Protein AF-0000000072531524 (afdb_homodimer)

Foldseek 3Di:
DPPPPLPPQDDAPQVRAQEDQWFAFPVGDIHHLVRVCVVCDPPQFWDADPPPGDIGGADDVGRNPGDGDVVSVVSRVPPPPPPPPPPPPPPPPPPPDPDPDDDDDDDDDDDDDDDDD/DPPPPLPPQDDAPQVRAQADQWFAFPVGDIHHLVRVCVVCDPPQFWDADPPPGDIGGADDVGRNPGDGDVVSVVSRVPPPPPPPPPPPPPPPPPPPPPDDDDDDDDDDPDDDDDDDD

Secondary structure (DSSP, 8-state):
-----GGG----TTT-S--SSEEE-TTS-EEEHHHHHHHHTT--SEEE-TTT--EEEPPTT-GGGSEE-HHHHHHHTTS--------------------------------------/-----GGG----TTT-S--SSEEE-TTS-EEEHHHHHHHHTT--SEEE-TTT--EEEPPTT-GGGSEE-HHHHHHHTTS--------------------------------------

pLDDT: mean 70.56, std 31.49, range [18.59, 98.81]

Radius of gyration: 39.65 Å; Cα contacts (8 Å, |Δi|>4): 241; chains: 2; bounding box: 109×151×44 Å

InterPro domains:
  IPR001841 Zinc finger, RING-type [PS50089] (12-52)
  IPR001841 Zinc finger, RING-type [SM00184] (12-52)
  IPR013083 Zinc finger, RING/FYVE/PHD-type [G3DSA:3.30.40.10] (1-87)
  IPR017907 Zinc finger, RING-type, conserved site [PS00518] (27-36)
  IPR027370 Zinc finger, RING-type, eukaryotic [PF13445] (12-50)
  IPR047153 TRIM45/56/19-like [PTHR25462] (11-75)

Structure (mmCIF, N/CA/C/O backbone):
data_AF-0000000072531524-model_v1
#
loop_
_entity.id
_entity.type
_entity.pdbx_description
1 polymer 'RING-type domain-containing protein'
#
loop_
_atom_site.group_PDB
_atom_site.id
_atom_site.type_symbol
_atom_site.label_atom_id
_atom_site.label_alt_id
_atom_site.label_comp_id
_atom_site.label_asym_id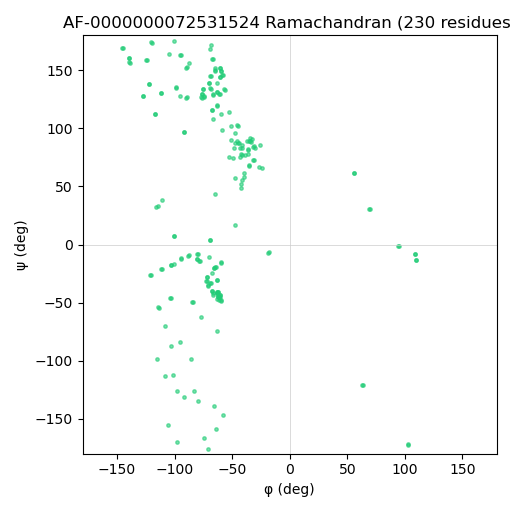
_atom_site.label_entity_id
_atom_site.label_seq_id
_atom_site.pdbx_PDB_ins_code
_atom_site.Cartn_x
_atom_site.Cartn_y
_atom_site.Cartn_z
_atom_site.occupancy
_atom_site.B_iso_or_equiv
_atom_site.auth_seq_id
_atom_site.auth_comp_id
_atom_site.auth_asym_id
_atom_site.auth_atom_id
_atom_site.pdbx_PDB_model_num
ATOM 1 N N . MET A 1 1 ? 32.75 4.195 8.266 1 23.28 1 MET A N 1
ATOM 2 C CA . MET A 1 1 ? 31.375 4.645 8.047 1 23.28 1 MET A CA 1
ATOM 3 C C . MET A 1 1 ? 30.547 3.541 7.406 1 23.28 1 MET A C 1
ATOM 5 O O . MET A 1 1 ? 30.906 3.02 6.348 1 23.28 1 MET A O 1
ATOM 9 N N . ALA A 1 2 ? 29.875 2.623 8.133 1 30.47 2 ALA A N 1
ATOM 10 C CA . ALA A 1 2 ? 29.125 1.502 7.57 1 30.47 2 ALA A CA 1
ATOM 11 C C . ALA A 1 2 ? 28.219 1.969 6.441 1 30.47 2 ALA A C 1
ATOM 13 O O . ALA A 1 2 ? 27.594 3.031 6.531 1 30.47 2 ALA A O 1
ATOM 14 N N . ALA A 1 3 ? 28.625 1.868 5.184 1 32 3 ALA A N 1
ATOM 15 C CA . ALA A 1 3 ? 27.703 2.137 4.078 1 32 3 ALA A CA 1
ATOM 16 C C . ALA A 1 3 ? 26.266 1.8 4.469 1 32 3 ALA A C 1
ATOM 18 O O . ALA A 1 3 ? 26.016 0.759 5.078 1 32 3 ALA A O 1
ATOM 19 N N . ALA A 1 4 ? 25.531 2.527 5.086 1 38.25 4 ALA A N 1
ATOM 20 C CA . ALA A 1 4 ? 24.109 2.27 5.227 1 38.25 4 ALA A CA 1
ATOM 21 C C . ALA A 1 4 ? 23.578 1.447 4.055 1 38.25 4 ALA A C 1
ATOM 23 O O . ALA A 1 4 ? 23.688 1.862 2.898 1 38.25 4 ALA A O 1
ATOM 24 N N . SER A 1 5 ? 23.953 0.155 3.85 1 40.16 5 SER A N 1
ATOM 25 C CA . SER A 1 5 ? 23.656 -0.816 2.801 1 40.16 5 SER A CA 1
ATOM 26 C C . SER A 1 5 ? 22.266 -0.588 2.217 1 40.16 5 SER A C 1
ATOM 28 O O . SER A 1 5 ? 21.281 -0.521 2.955 1 40.16 5 SER A O 1
ATOM 30 N N . LEU A 1 6 ? 22 0.256 1.268 1 47.16 6 LEU A N 1
ATOM 31 C CA . LEU A 1 6 ? 20.859 0.328 0.367 1 47.16 6 LEU A CA 1
ATOM 32 C C . LEU A 1 6 ? 20.125 -1.008 0.312 1 47.16 6 LEU A C 1
ATOM 34 O O . LEU A 1 6 ? 19.125 -1.142 -0.393 1 47.16 6 LEU A O 1
ATOM 38 N N . THR A 1 7 ? 20.641 -2.102 0.923 1 53.59 7 THR A N 1
ATOM 39 C CA . THR A 1 7 ? 20.328 -3.521 0.816 1 53.59 7 THR A CA 1
ATOM 40 C C . THR A 1 7 ? 18.953 -3.816 1.411 1 53.59 7 THR A C 1
ATOM 42 O O . THR A 1 7 ? 18.406 -4.91 1.224 1 53.59 7 THR A O 1
ATOM 45 N N . ASN A 1 8 ? 18.297 -2.713 1.829 1 72.44 8 ASN A N 1
ATOM 46 C CA . ASN A 1 8 ? 17.109 -3.156 2.541 1 72.44 8 ASN A CA 1
ATOM 47 C C . ASN A 1 8 ? 15.828 -2.742 1.811 1 72.44 8 ASN A C 1
ATOM 49 O O . ASN A 1 8 ? 14.812 -2.465 2.443 1 72.44 8 ASN A O 1
ATOM 53 N N . ILE A 1 9 ? 15.938 -2.717 0.536 1 78.69 9 ILE A N 1
ATOM 54 C CA . ILE A 1 9 ? 14.727 -2.465 -0.246 1 78.69 9 ILE A CA 1
ATOM 55 C C . ILE A 1 9 ? 13.844 -3.711 -0.246 1 78.69 9 ILE A C 1
ATOM 57 O O . ILE A 1 9 ? 14.312 -4.809 -0.563 1 78.69 9 ILE A O 1
ATOM 61 N N . PRO A 1 10 ? 12.695 -3.5 0.103 1 90.19 10 PRO A N 1
ATOM 62 C CA . PRO A 1 10 ? 11.812 -4.668 0.162 1 90.19 10 PRO A CA 1
ATOM 63 C C . PRO A 1 10 ? 11.664 -5.359 -1.19 1 90.19 10 PRO A C 1
ATOM 65 O O . PRO A 1 10 ? 11.672 -4.699 -2.232 1 90.19 10 PRO A O 1
ATOM 68 N N . GLU A 1 11 ? 11.57 -6.672 -1.031 1 93.94 11 GLU A N 1
ATOM 69 C CA . GLU A 1 11 ? 11.359 -7.527 -2.197 1 93.94 11 GLU A CA 1
ATOM 70 C C . GLU A 1 11 ? 10.117 -8.398 -2.031 1 93.94 11 GLU A C 1
ATOM 72 O O . GLU A 1 11 ? 9.617 -8.562 -0.919 1 93.94 11 GLU A O 1
ATOM 77 N N . CYS A 1 12 ? 9.641 -8.836 -3.16 1 97.19 12 CYS A N 1
ATOM 78 C CA . CYS A 1 12 ? 8.539 -9.789 -3.104 1 97.19 12 CYS A CA 1
ATOM 79 C C . CYS A 1 12 ? 8.953 -11.062 -2.375 1 97.19 12 CYS A C 1
ATOM 81 O O . CYS A 1 12 ? 9.93 -11.711 -2.76 1 97.19 12 CYS A O 1
ATOM 83 N N . SER A 1 13 ? 8.227 -11.5 -1.44 1 97.25 13 SER A N 1
ATOM 84 C CA . SER A 1 13 ? 8.609 -12.633 -0.605 1 97.25 13 SER A CA 1
ATOM 85 C C . SER A 1 13 ? 8.375 -13.953 -1.326 1 97.25 13 SER A C 1
ATOM 87 O O . SER A 1 13 ? 8.828 -15.008 -0.873 1 97.25 13 SER A O 1
ATOM 89 N N . ILE A 1 14 ? 7.645 -13.977 -2.389 1 98.06 14 ILE A N 1
ATOM 90 C CA . ILE A 1 14 ? 7.383 -15.211 -3.119 1 98.06 14 ILE A CA 1
ATOM 91 C C . ILE A 1 14 ? 8.531 -15.492 -4.09 1 98.06 14 ILE A C 1
ATOM 93 O O . ILE A 1 14 ? 9.086 -16.594 -4.102 1 98.06 14 ILE A O 1
ATOM 97 N N . CYS A 1 15 ? 8.938 -14.516 -4.891 1 97.88 15 CYS A N 1
ATOM 98 C CA . CYS A 1 15 ? 9.945 -14.758 -5.918 1 97.88 15 CYS A CA 1
ATOM 99 C C . CYS A 1 15 ? 11.305 -14.219 -5.484 1 97.88 15 CYS A C 1
ATOM 101 O O . CYS A 1 15 ? 12.32 -14.484 -6.137 1 97.88 15 CYS A O 1
ATOM 103 N N . CYS A 1 16 ? 11.375 -13.32 -4.477 1 96.19 16 CYS A N 1
ATOM 104 C CA . CYS A 1 16 ? 12.578 -12.734 -3.908 1 96.19 16 CYS A CA 1
ATOM 105 C C . CYS A 1 16 ? 13.242 -11.781 -4.898 1 96.19 16 CYS A C 1
ATOM 107 O O . CYS A 1 16 ? 14.469 -11.703 -4.961 1 96.19 16 CYS A O 1
ATOM 109 N N . GLU A 1 17 ? 12.477 -11.188 -5.699 1 95.62 17 GLU A N 1
ATOM 110 C CA . GLU A 1 17 ? 12.914 -10.164 -6.648 1 95.62 17 GLU A CA 1
ATOM 111 C C . GLU A 1 17 ? 12.203 -8.836 -6.391 1 95.62 17 GLU A C 1
ATOM 113 O O . GLU A 1 17 ? 11.344 -8.742 -5.52 1 95.62 17 GLU A O 1
ATOM 118 N N . ASP A 1 18 ? 12.664 -7.828 -7.148 1 93.75 18 ASP A N 1
ATOM 119 C CA . ASP A 1 18 ? 11.969 -6.543 -7.117 1 93.75 18 ASP A CA 1
ATOM 120 C C . ASP A 1 18 ? 10.508 -6.703 -7.531 1 93.75 18 ASP A C 1
ATOM 122 O O . ASP A 1 18 ? 10.188 -7.477 -8.438 1 93.75 18 ASP A O 1
ATOM 126 N N . PHE A 1 19 ? 9.719 -5.879 -6.895 1 96.06 19 PHE A N 1
ATOM 127 C CA . PHE A 1 19 ? 8.289 -5.973 -7.145 1 96.06 19 PHE A CA 1
ATOM 128 C C . PHE A 1 19 ? 7.969 -5.645 -8.594 1 96.06 19 PHE A C 1
ATOM 130 O O . PHE A 1 19 ? 8.453 -4.645 -9.133 1 96.06 19 PHE A O 1
ATOM 137 N N . LYS A 1 20 ? 7.156 -6.523 -9.234 1 97.12 20 LYS A N 1
ATOM 138 C CA . LYS A 1 20 ? 6.559 -6.27 -10.539 1 97.12 20 LYS A CA 1
ATOM 139 C C . LYS A 1 20 ? 5.035 -6.23 -10.453 1 97.12 20 LYS A C 1
ATOM 141 O O . LYS A 1 20 ? 4.402 -7.234 -10.117 1 97.12 20 LYS A O 1
ATOM 146 N N . THR A 1 21 ? 4.453 -5.066 -10.664 1 97.69 21 THR A N 1
ATOM 147 C CA . THR A 1 21 ? 3.023 -4.832 -10.508 1 97.69 21 THR A CA 1
ATOM 148 C C . THR A 1 21 ? 2.557 -5.23 -9.109 1 97.69 21 THR A C 1
ATOM 150 O O . THR A 1 21 ? 1.702 -6.105 -8.961 1 97.69 21 THR A O 1
ATOM 153 N N . PRO A 1 22 ? 3.088 -4.586 -8.133 1 97.88 22 PRO A N 1
ATOM 154 C CA . PRO A 1 22 ? 2.848 -4.996 -6.746 1 97.88 22 PRO A CA 1
ATOM 155 C C . PRO A 1 22 ? 1.396 -4.797 -6.312 1 97.88 22 PRO A C 1
ATOM 157 O O . PRO A 1 22 ? 0.816 -3.736 -6.555 1 97.88 22 PRO A O 1
ATOM 160 N N . LYS A 1 23 ? 0.787 -5.832 -5.746 1 98.31 23 LYS A N 1
ATOM 161 C CA . LYS A 1 23 ? -0.598 -5.809 -5.281 1 98.31 23 LYS A CA 1
ATOM 162 C C . LYS A 1 23 ? -0.67 -5.902 -3.762 1 98.31 23 LYS A C 1
ATOM 164 O O . LYS A 1 23 ? -0.032 -6.766 -3.156 1 98.31 23 LYS A O 1
ATOM 169 N N . PHE A 1 24 ? -1.403 -5.031 -3.268 1 97.31 24 PHE A N 1
ATOM 170 C CA . PHE A 1 24 ? -1.618 -4.883 -1.833 1 97.31 24 PHE A CA 1
ATOM 171 C C . PHE A 1 24 ? -2.799 -5.727 -1.372 1 97.31 24 PHE A C 1
ATOM 173 O O . PHE A 1 24 ? -3.904 -5.602 -1.901 1 97.31 24 PHE A O 1
ATOM 180 N N . LEU A 1 25 ? -2.557 -6.578 -0.332 1 96.75 25 LEU A N 1
ATOM 181 C CA . LEU A 1 25 ? -3.631 -7.395 0.224 1 96.75 25 LEU A CA 1
ATOM 182 C C . LEU A 1 25 ? -4.258 -6.715 1.436 1 96.75 25 LEU A C 1
ATOM 184 O O . LEU A 1 25 ? -3.639 -5.852 2.059 1 96.75 25 LEU A O 1
ATOM 188 N N . PRO A 1 26 ? -5.449 -7.168 1.827 1 93.62 26 PRO A N 1
ATOM 189 C CA . PRO A 1 26 ? -6.133 -6.551 2.965 1 93.62 26 PRO A CA 1
ATOM 190 C C . PRO A 1 26 ? -5.391 -6.754 4.281 1 93.62 26 PRO A C 1
ATOM 192 O O . PRO A 1 26 ? -5.586 -5.988 5.23 1 93.62 26 PRO A O 1
ATOM 195 N N . CYS A 1 27 ? -4.543 -7.715 4.34 1 94.69 27 CYS A N 1
ATOM 196 C CA . CYS A 1 27 ? -3.771 -7.965 5.555 1 94.69 27 CYS A CA 1
ATOM 197 C C . CYS A 1 27 ? -2.578 -7.023 5.645 1 94.69 27 CYS A C 1
ATOM 199 O O . CYS A 1 27 ? -1.879 -6.992 6.66 1 94.69 27 CYS A O 1
ATOM 201 N N . GLY A 1 28 ? -2.258 -6.332 4.547 1 94.56 28 GLY A N 1
ATOM 202 C CA . GLY A 1 28 ? -1.189 -5.344 4.562 1 94.56 28 GLY A CA 1
ATOM 203 C C . GLY A 1 28 ? 0.046 -5.789 3.803 1 94.56 28 GLY A C 1
ATOM 204 O O . GLY A 1 28 ? 0.928 -4.977 3.514 1 94.56 28 GLY A O 1
ATOM 205 N N . HIS A 1 29 ? 0.115 -7.027 3.369 1 96.88 29 HIS A N 1
ATOM 206 C CA . HIS A 1 29 ? 1.294 -7.523 2.67 1 96.88 29 HIS A CA 1
ATOM 207 C C . HIS A 1 29 ? 1.179 -7.297 1.166 1 96.88 29 HIS A C 1
ATOM 209 O O . HIS A 1 29 ? 0.074 -7.285 0.618 1 96.88 29 HIS A O 1
ATOM 215 N N . THR A 1 30 ? 2.318 -7.176 0.524 1 97.62 30 THR A N 1
ATOM 216 C CA . THR A 1 30 ? 2.395 -6.879 -0.902 1 97.62 30 THR A CA 1
ATOM 217 C C . THR A 1 30 ? 3.174 -7.965 -1.641 1 97.62 30 THR A C 1
ATOM 219 O O . THR A 1 30 ? 4.199 -8.445 -1.149 1 97.62 30 THR A O 1
ATOM 222 N N . PHE A 1 31 ? 2.674 -8.367 -2.846 1 98.31 31 PHE A N 1
ATOM 223 C CA . PHE A 1 31 ? 3.316 -9.344 -3.719 1 98.31 31 PHE A CA 1
ATOM 224 C C . PHE A 1 31 ? 3.203 -8.922 -5.18 1 98.31 31 PHE A C 1
ATOM 226 O O . PHE A 1 31 ? 2.342 -8.117 -5.531 1 98.31 31 PHE A O 1
ATOM 233 N N . CYS A 1 32 ? 4.047 -9.469 -6 1 98.56 32 CYS A N 1
ATOM 234 C CA . CYS A 1 32 ? 3.842 -9.289 -7.434 1 98.56 32 CYS A CA 1
ATOM 235 C C . CYS A 1 32 ? 2.494 -9.852 -7.867 1 98.56 32 CYS A C 1
ATOM 237 O O . CYS A 1 32 ? 2.043 -10.875 -7.344 1 98.56 32 CYS A O 1
ATOM 239 N N . LEU A 1 33 ? 1.987 -9.242 -8.852 1 98.81 33 LEU A N 1
ATOM 240 C CA . LEU A 1 33 ? 0.747 -9.773 -9.406 1 98.81 33 LEU A CA 1
ATOM 241 C C . LEU A 1 33 ? 0.937 -11.203 -9.906 1 98.81 33 LEU A C 1
ATOM 243 O O . LEU A 1 33 ? 0.162 -12.094 -9.547 1 98.81 33 LEU A O 1
ATOM 247 N N . ASP A 1 34 ? 1.974 -11.453 -10.656 1 98.75 34 ASP A N 1
ATOM 248 C CA . ASP A 1 34 ? 2.193 -12.781 -11.211 1 98.75 34 ASP A CA 1
ATOM 249 C C . ASP A 1 34 ? 2.402 -13.812 -10.102 1 98.75 34 ASP A C 1
ATOM 251 O O . ASP A 1 34 ? 1.913 -14.938 -10.195 1 98.75 34 ASP A O 1
ATOM 255 N N . CYS A 1 35 ? 3.131 -13.438 -9.133 1 98.75 35 CYS A N 1
ATOM 256 C CA . CYS A 1 35 ? 3.4 -14.336 -8.016 1 98.75 35 CYS A CA 1
ATOM 257 C C . CYS A 1 35 ? 2.113 -14.711 -7.293 1 98.75 35 CYS A C 1
AT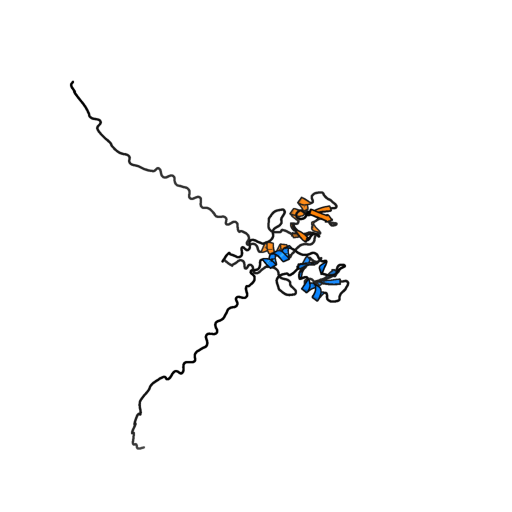OM 259 O O . CYS A 1 35 ? 1.872 -15.883 -7.016 1 98.75 35 CYS A O 1
ATOM 261 N N . ILE A 1 36 ? 1.297 -13.766 -6.992 1 98.56 36 ILE A N 1
ATOM 262 C CA . ILE A 1 36 ? 0.09 -14.047 -6.223 1 98.56 36 ILE A CA 1
ATOM 263 C C . ILE A 1 36 ? -0.898 -14.828 -7.082 1 98.56 36 ILE A C 1
ATOM 265 O O . ILE A 1 36 ? -1.629 -15.688 -6.578 1 98.56 36 ILE A O 1
ATOM 269 N N . GLU A 1 37 ? -0.935 -14.531 -8.352 1 98.56 37 GLU A N 1
ATOM 270 C CA . GLU A 1 37 ? -1.806 -15.297 -9.242 1 98.56 37 GLU A CA 1
ATOM 271 C C . GLU A 1 37 ? -1.404 -16.766 -9.273 1 98.56 37 GLU A C 1
ATOM 273 O O . GLU A 1 37 ? -2.26 -17.656 -9.211 1 98.56 37 GLU A O 1
ATOM 278 N N . ARG A 1 38 ? -0.163 -17.047 -9.383 1 98.31 38 ARG A N 1
ATOM 279 C CA . ARG A 1 38 ? 0.329 -18.422 -9.367 1 98.31 38 ARG A CA 1
ATOM 280 C C . ARG A 1 38 ? 0.032 -19.094 -8.039 1 98.31 38 ARG A C 1
ATOM 282 O O . ARG A 1 38 ? -0.35 -20.266 -8 1 98.31 38 ARG A O 1
ATOM 289 N N . TYR A 1 39 ? 0.217 -18.375 -6.996 1 98.62 39 TYR A N 1
ATOM 290 C CA . TYR A 1 39 ? -0.019 -18.875 -5.648 1 98.62 39 TYR A CA 1
ATOM 291 C C . TYR A 1 39 ? -1.482 -19.25 -5.457 1 98.62 39 TYR A C 1
ATOM 293 O O . TYR A 1 39 ? -1.788 -20.297 -4.871 1 98.62 39 TYR A O 1
ATOM 301 N N . ILE A 1 40 ? -2.391 -18.344 -5.945 1 98 40 ILE A N 1
ATOM 302 C CA . ILE A 1 40 ? -3.828 -18.578 -5.84 1 98 40 ILE A CA 1
ATOM 303 C C . ILE A 1 40 ? -4.227 -19.781 -6.703 1 98 40 ILE A C 1
ATOM 305 O O . ILE A 1 40 ? -5.055 -20.594 -6.301 1 98 40 ILE A O 1
ATOM 309 N N . GLY A 1 41 ? -3.674 -19.812 -7.883 1 96.88 41 GLY A N 1
ATOM 310 C CA . GLY A 1 41 ? -3.992 -20.938 -8.766 1 96.88 41 GLY A CA 1
ATOM 311 C C . GLY A 1 41 ? -5.457 -20.984 -9.156 1 96.88 41 GLY A C 1
ATOM 312 O O . GLY A 1 41 ? -6.004 -19.984 -9.656 1 96.88 41 GLY A O 1
ATOM 313 N N . ASP A 1 42 ? -6.168 -22.125 -8.812 1 94.5 42 ASP A N 1
ATOM 314 C CA . ASP A 1 42 ? -7.539 -22.344 -9.258 1 94.5 42 ASP A CA 1
ATOM 315 C C . ASP A 1 42 ? -8.539 -22.016 -8.148 1 94.5 42 ASP A C 1
ATOM 317 O O . ASP A 1 42 ? -9.734 -22.25 -8.297 1 94.5 42 ASP A O 1
ATOM 321 N N . LYS A 1 43 ? -8.047 -21.516 -7.168 1 92.44 43 LYS A N 1
ATOM 322 C CA . LYS A 1 43 ? -8.961 -21.141 -6.09 1 92.44 43 LYS A CA 1
ATOM 323 C C . LYS A 1 43 ? -9.898 -20.031 -6.539 1 92.44 43 LYS A C 1
ATOM 325 O O . LYS A 1 43 ? -9.539 -19.203 -7.383 1 92.44 43 LYS A O 1
ATOM 330 N N . ILE A 1 44 ? -11.141 -19.953 -5.988 1 88.19 44 ILE A N 1
ATOM 331 C CA . ILE A 1 44 ? -12.109 -19 -6.527 1 88.19 44 ILE A CA 1
ATOM 332 C C . ILE A 1 44 ? -12.547 -18.031 -5.43 1 88.19 44 ILE A C 1
ATOM 334 O O . ILE A 1 44 ? -12.836 -16.859 -5.699 1 88.19 44 ILE A O 1
ATOM 338 N N . GLU A 1 45 ? -12.5 -18.391 -4.18 1 95.19 45 GLU A N 1
ATOM 339 C CA . GLU A 1 45 ? -13.125 -17.531 -3.176 1 95.19 45 GLU A CA 1
ATOM 340 C C . GLU A 1 45 ? -12.078 -16.938 -2.234 1 95.19 45 GLU A C 1
ATOM 342 O O . GLU A 1 45 ? -12.062 -15.734 -2.006 1 95.19 45 GLU A O 1
ATOM 347 N N . THR A 1 46 ? -11.328 -17.75 -1.675 1 97.94 46 THR A N 1
ATOM 348 C CA . THR A 1 46 ? -10.398 -17.312 -0.643 1 97.94 46 THR A CA 1
ATOM 349 C C . THR A 1 46 ? -9.047 -18 -0.79 1 97.94 46 THR A C 1
ATOM 351 O O . THR A 1 46 ? -8.945 -19.031 -1.454 1 97.94 46 THR A O 1
ATOM 354 N N . PHE A 1 47 ? -8.055 -17.391 -0.285 1 98.31 47 PHE A N 1
ATOM 355 C CA . PHE A 1 47 ? -6.723 -17.969 -0.115 1 98.31 47 PHE A CA 1
ATOM 356 C C . PHE A 1 47 ? -6.062 -17.453 1.152 1 98.31 47 PHE A C 1
ATOM 358 O O . PHE A 1 47 ? -6.598 -16.562 1.814 1 98.31 47 PHE A O 1
ATOM 365 N N . HIS A 1 48 ? -4.934 -18.078 1.553 1 98.06 48 HIS A N 1
ATOM 366 C CA . HIS A 1 48 ? -4.164 -17.594 2.693 1 98.06 48 HIS A CA 1
ATOM 367 C C . HIS A 1 48 ? -2.975 -16.75 2.24 1 98.06 48 HIS A C 1
ATOM 369 O O . HIS A 1 48 ? -2.307 -17.094 1.261 1 98.06 48 HIS A O 1
ATOM 375 N N . CYS A 1 49 ? -2.803 -15.695 2.883 1 98.38 49 CYS A N 1
ATOM 376 C CA . CYS A 1 49 ? -1.644 -14.867 2.562 1 98.38 49 CYS A CA 1
ATOM 377 C C . CYS A 1 49 ? -0.352 -15.664 2.695 1 98.38 49 CYS A C 1
ATOM 379 O O . CYS A 1 49 ? -0.096 -16.266 3.738 1 98.38 49 CYS A O 1
ATOM 381 N N . PRO A 1 50 ? 0.526 -15.609 1.79 1 98.12 50 PRO A N 1
ATOM 382 C CA . PRO A 1 50 ? 1.764 -16.391 1.816 1 98.12 50 PRO A CA 1
ATOM 383 C C . PRO A 1 50 ? 2.678 -16.016 2.979 1 98.12 50 PRO A C 1
ATOM 385 O O . PRO A 1 50 ? 3.533 -16.797 3.381 1 98.12 50 PRO A O 1
ATOM 388 N N . LEU A 1 51 ? 2.449 -14.867 3.512 1 97.5 51 LEU A N 1
ATOM 389 C CA . LEU A 1 51 ? 3.393 -14.375 4.512 1 97.5 51 LEU A CA 1
ATOM 390 C C . LEU A 1 51 ? 2.818 -14.523 5.918 1 97.5 51 LEU A C 1
ATOM 392 O O . LEU A 1 51 ? 3.486 -15.039 6.816 1 97.5 51 LEU A O 1
ATOM 396 N N . CYS A 1 52 ? 1.566 -14.148 6.18 1 96.88 52 CYS A N 1
ATOM 397 C CA . CYS A 1 52 ? 1.06 -14.109 7.547 1 96.88 52 CYS A CA 1
ATOM 398 C C . CYS A 1 52 ? 0.015 -15.195 7.773 1 96.88 52 CYS A C 1
ATOM 400 O O . CYS A 1 52 ? -0.394 -15.445 8.906 1 96.88 52 CYS A O 1
ATOM 402 N N . GLY A 1 53 ? -0.592 -15.695 6.719 1 98.06 53 GLY A N 1
ATOM 403 C CA . GLY A 1 53 ? -1.519 -16.812 6.844 1 98.06 53 GLY A CA 1
ATOM 404 C C . GLY A 1 53 ? -2.965 -16.375 6.969 1 98.06 53 GLY A C 1
ATOM 405 O O . GLY A 1 53 ? -3.871 -17.203 7.02 1 98.06 53 GLY A O 1
ATOM 406 N N . GLN A 1 54 ? -3.236 -15.148 6.977 1 97.81 54 GLN A N 1
ATOM 407 C CA . GLN A 1 54 ? -4.605 -14.656 7.09 1 97.81 54 GLN A CA 1
ATOM 408 C C . GLN A 1 54 ? -5.406 -14.969 5.832 1 97.81 54 GLN A C 1
ATOM 410 O O . GLN A 1 54 ? -4.887 -14.875 4.719 1 97.81 54 GLN A O 1
ATOM 415 N N . ASP A 1 55 ? -6.668 -15.258 6.008 1 98.31 55 ASP A N 1
ATOM 416 C CA . ASP A 1 55 ? -7.578 -15.469 4.883 1 98.31 55 ASP A CA 1
ATOM 417 C C . ASP A 1 55 ? -7.832 -14.164 4.129 1 98.31 55 ASP A C 1
ATOM 419 O O . ASP A 1 55 ? -8.094 -13.133 4.738 1 98.31 55 ASP A O 1
ATOM 423 N N . VAL A 1 56 ? -7.758 -14.344 2.816 1 98.25 56 VAL A N 1
ATOM 424 C CA . VAL A 1 56 ? -8.008 -13.195 1.95 1 98.25 56 VAL A CA 1
ATOM 425 C C . VAL A 1 56 ? -9.062 -13.555 0.909 1 98.25 56 VAL A C 1
ATOM 427 O O . VAL A 1 56 ? -8.938 -14.555 0.207 1 98.25 56 VAL A O 1
ATOM 430 N N . THR A 1 57 ? -10.078 -12.711 0.847 1 98.12 57 THR A N 1
ATOM 431 C CA . THR A 1 57 ? -11.102 -12.891 -0.176 1 98.12 57 THR A CA 1
ATOM 432 C C . THR A 1 57 ? -10.602 -12.422 -1.538 1 98.12 57 THR A C 1
ATOM 434 O O . THR A 1 57 ? -10.031 -11.336 -1.655 1 98.12 57 THR A O 1
ATOM 437 N N . ILE A 1 58 ? -10.734 -13.219 -2.521 1 98.25 58 ILE A N 1
ATOM 438 C CA . ILE A 1 58 ? -10.359 -12.859 -3.885 1 98.25 58 ILE A CA 1
ATOM 439 C C . ILE A 1 58 ? -11.422 -11.938 -4.48 1 98.25 58 ILE A C 1
ATOM 441 O O . ILE A 1 58 ? -12.602 -12.289 -4.535 1 98.25 58 ILE A O 1
ATOM 445 N N . PRO A 1 59 ? -11.055 -10.828 -4.965 1 96.44 59 PRO A N 1
ATOM 446 C CA . PRO A 1 59 ? -12.055 -9.93 -5.551 1 96.44 59 PRO A CA 1
ATOM 447 C C . PRO A 1 59 ? -12.688 -10.492 -6.82 1 96.44 59 PRO A C 1
ATOM 449 O O . PRO A 1 59 ? -12.086 -11.344 -7.484 1 96.44 59 PRO A O 1
ATOM 452 N N . VAL A 1 60 ? -13.875 -9.859 -7.031 1 95.81 60 VAL A N 1
ATOM 453 C CA . VAL A 1 60 ? -14.484 -10.156 -8.32 1 95.81 60 VAL A CA 1
ATOM 454 C C . VAL A 1 60 ? -13.578 -9.664 -9.445 1 95.81 60 VAL A C 1
ATOM 456 O O . VAL A 1 60 ? -13.18 -8.5 -9.469 1 95.81 60 VAL A O 1
ATOM 459 N N . GLY A 1 61 ? -13.07 -10.531 -10.359 1 95.75 61 GLY A N 1
ATOM 460 C CA . GLY A 1 61 ? -12.156 -10.195 -11.438 1 95.75 61 GLY A CA 1
ATOM 461 C C . GLY A 1 61 ? -10.758 -10.75 -11.227 1 95.75 61 GLY A C 1
ATOM 462 O O . GLY A 1 61 ? -9.906 -10.656 -12.109 1 95.75 61 GLY A O 1
ATOM 463 N N . GLY A 1 62 ? -10.523 -11.211 -9.969 1 97.06 62 GLY A N 1
ATOM 464 C CA . GLY A 1 62 ? -9.266 -11.898 -9.727 1 97.06 62 GLY A CA 1
ATOM 465 C C . GLY A 1 62 ? -8.242 -11.039 -9.016 1 97.06 62 GLY A C 1
ATOM 466 O O . GLY A 1 62 ? -8.547 -9.922 -8.594 1 97.06 62 GLY A O 1
ATOM 467 N N . ALA A 1 63 ? -7.047 -11.492 -8.891 1 97.56 63 ALA A N 1
ATOM 468 C CA . ALA A 1 63 ? -5.969 -10.859 -8.133 1 97.56 63 ALA A CA 1
ATOM 469 C C . ALA A 1 63 ? -5.605 -9.5 -8.727 1 97.56 63 ALA A C 1
ATOM 471 O O . ALA A 1 63 ? -5.102 -8.625 -8.016 1 97.56 63 ALA A O 1
ATOM 472 N N . LYS A 1 64 ? -5.777 -9.391 -10.039 1 97.25 64 LYS A N 1
ATOM 473 C CA . LYS A 1 64 ? -5.438 -8.125 -10.695 1 97.25 64 LYS A CA 1
ATOM 474 C C . LYS A 1 64 ? -6.254 -6.973 -10.125 1 97.25 64 LYS A C 1
ATOM 476 O O . LYS A 1 64 ? -5.926 -5.805 -10.344 1 97.25 64 LYS A O 1
ATOM 481 N N . MET A 1 65 ? -7.344 -7.27 -9.383 1 96.38 65 MET A N 1
ATOM 482 C CA . MET A 1 65 ? -8.227 -6.234 -8.852 1 96.38 65 MET A CA 1
ATOM 483 C C . MET A 1 65 ? -7.75 -5.758 -7.488 1 96.38 65 MET A C 1
ATOM 485 O O . MET A 1 65 ? -8.25 -4.762 -6.961 1 96.38 65 MET A O 1
ATOM 489 N N . PHE A 1 66 ? -6.82 -6.383 -6.875 1 96.25 66 PHE A N 1
ATOM 490 C CA . PHE A 1 66 ? -6.203 -5.793 -5.691 1 96.25 66 PHE A CA 1
ATOM 491 C C . PHE A 1 66 ? -5.551 -4.457 -6.027 1 96.25 66 PHE A C 1
ATOM 493 O O . PHE A 1 66 ? -5.113 -4.242 -7.16 1 96.25 66 PHE A O 1
ATOM 500 N N . THR A 1 67 ? -5.5 -3.627 -5.035 1 94.31 67 THR A N 1
ATOM 501 C CA . THR A 1 67 ? -4.949 -2.299 -5.277 1 94.31 67 THR A CA 1
ATOM 502 C C . THR A 1 67 ? -3.443 -2.375 -5.52 1 94.31 67 THR A C 1
ATOM 504 O O . THR A 1 67 ? -2.74 -3.137 -4.852 1 94.31 67 THR A O 1
ATOM 507 N N . THR A 1 68 ? -3.027 -1.614 -6.465 1 96.5 68 THR A N 1
ATOM 508 C CA . THR A 1 68 ? -1.598 -1.536 -6.746 1 96.5 68 THR A CA 1
ATOM 509 C C . THR A 1 68 ? -0.884 -0.698 -5.688 1 96.5 68 THR A C 1
ATOM 511 O O . THR A 1 68 ? -1.348 0.389 -5.336 1 96.5 68 THR A O 1
ATOM 514 N N . ASN A 1 69 ? 0.222 -1.167 -5.176 1 96.69 69 ASN A N 1
ATOM 515 C CA . ASN A 1 69 ? 1.064 -0.434 -4.234 1 96.69 69 ASN A CA 1
ATOM 516 C C . ASN A 1 69 ? 2.15 0.36 -4.957 1 96.69 69 ASN A C 1
ATOM 518 O O . ASN A 1 69 ? 3.246 -0.151 -5.195 1 96.69 69 ASN A O 1
ATOM 522 N N . TYR A 1 70 ? 1.921 1.519 -5.172 1 93.44 70 TYR A N 1
ATOM 523 C CA . TYR A 1 70 ? 2.795 2.326 -6.016 1 93.44 70 TYR A CA 1
ATOM 524 C C . TYR A 1 70 ? 4.113 2.621 -5.312 1 93.44 70 TYR A C 1
ATOM 526 O O . TYR A 1 70 ? 5.141 2.824 -5.961 1 93.44 70 TYR A O 1
ATOM 534 N N . ILE A 1 71 ? 4.059 2.656 -4.004 1 94.06 71 ILE A N 1
ATOM 535 C CA . ILE A 1 71 ? 5.285 2.859 -3.244 1 94.06 71 ILE A CA 1
ATOM 536 C C . ILE A 1 71 ? 6.266 1.722 -3.531 1 94.06 71 ILE A C 1
ATOM 538 O O . ILE A 1 71 ? 7.445 1.962 -3.791 1 94.06 71 ILE A O 1
ATOM 542 N N . ALA A 1 72 ? 5.723 0.514 -3.52 1 94.44 72 ALA A N 1
ATOM 543 C CA . ALA A 1 72 ? 6.543 -0.657 -3.822 1 94.44 72 ALA A CA 1
ATOM 544 C C . ALA A 1 72 ? 7.086 -0.591 -5.246 1 94.44 72 ALA A C 1
ATOM 546 O O . ALA A 1 72 ? 8.242 -0.948 -5.492 1 94.44 72 ALA A O 1
ATOM 547 N N . GLN A 1 73 ? 6.285 -0.179 -6.148 1 92.88 73 GLN A N 1
ATOM 548 C CA . GLN A 1 73 ? 6.699 -0.06 -7.543 1 92.88 73 GLN A CA 1
ATOM 549 C C . GLN A 1 73 ? 7.855 0.922 -7.691 1 92.88 73 GLN A C 1
ATOM 551 O O . GLN A 1 73 ? 8.836 0.637 -8.383 1 92.88 73 GLN A O 1
ATOM 556 N N . THR A 1 74 ? 7.758 2.031 -7.004 1 89.38 74 THR A N 1
ATOM 557 C CA . THR A 1 74 ? 8.734 3.113 -7.121 1 89.38 74 THR A CA 1
ATOM 558 C C . THR A 1 74 ? 10.086 2.688 -6.559 1 89.38 74 THR A C 1
ATOM 560 O O . THR A 1 74 ? 11.125 2.965 -7.156 1 89.38 74 THR A O 1
ATOM 563 N N . VAL A 1 75 ? 10.117 1.976 -5.469 1 86.19 75 VAL A N 1
ATOM 564 C CA . VAL A 1 75 ? 11.375 1.602 -4.832 1 86.19 75 VAL A CA 1
ATOM 565 C C . VAL A 1 75 ? 12.086 0.534 -5.664 1 86.19 75 VAL A C 1
ATOM 567 O O . VAL A 1 75 ? 13.312 0.428 -5.641 1 86.19 75 VAL A O 1
ATOM 570 N N . SER A 1 76 ? 11.367 -0.285 -6.332 1 85.94 76 SER A N 1
ATOM 571 C CA . SER A 1 76 ? 11.906 -1.352 -7.172 1 85.94 76 SER A CA 1
ATOM 572 C C . SER A 1 76 ? 12.602 -0.786 -8.406 1 85.94 76 SER A C 1
ATOM 574 O O . SER A 1 76 ? 13.578 -1.362 -8.891 1 85.94 76 SER A O 1
ATOM 576 N N . THR A 1 77 ? 12.172 0.274 -8.938 1 76.69 77 THR A N 1
ATOM 577 C CA . THR A 1 77 ? 12.742 0.842 -10.156 1 76.69 77 THR A CA 1
ATOM 578 C C . THR A 1 77 ? 14.023 1.612 -9.852 1 76.69 77 THR A C 1
ATOM 580 O O . THR A 1 77 ? 14.75 2.004 -10.766 1 76.69 77 THR A O 1
ATOM 583 N N . GLN A 1 78 ? 14.344 1.804 -8.625 1 69.56 78 GLN A N 1
ATOM 584 C CA . GLN A 1 78 ? 15.523 2.578 -8.258 1 69.56 78 GLN A CA 1
ATOM 585 C C . GLN A 1 78 ? 16.734 1.671 -8.039 1 69.56 78 GLN A C 1
ATOM 587 O O . GLN A 1 78 ? 17.859 2.15 -7.906 1 69.56 78 GLN A O 1
ATOM 592 N N . ARG A 1 79 ? 16.469 0.448 -7.969 1 64.44 79 ARG A N 1
ATOM 593 C CA . ARG A 1 79 ? 17.609 -0.437 -7.766 1 64.44 79 ARG A CA 1
ATOM 594 C C . ARG A 1 79 ? 18.516 -0.444 -8.992 1 64.44 79 ARG A C 1
ATOM 596 O O . ARG A 1 79 ? 18.047 -0.488 -10.125 1 64.44 79 ARG A O 1
ATOM 603 N N . PRO A 1 80 ? 19.766 0.051 -8.758 1 59.31 80 PRO A N 1
ATOM 604 C CA . PRO A 1 80 ? 20.656 -0.022 -9.914 1 59.31 80 PRO A CA 1
ATOM 605 C C . PRO A 1 80 ? 20.609 -1.378 -10.609 1 59.31 80 PRO A C 1
ATOM 607 O O . PRO A 1 80 ? 20.406 -2.406 -9.961 1 59.31 80 PRO A O 1
ATOM 610 N N . SER A 1 81 ? 19.906 -1.356 -11.719 1 52.78 81 SER A N 1
ATOM 611 C CA . SER A 1 81 ? 19.906 -2.574 -12.523 1 52.78 81 SER A CA 1
ATOM 612 C C . SER A 1 81 ? 21.266 -3.27 -12.461 1 52.78 81 SER A C 1
ATOM 614 O O . SER A 1 81 ? 22.297 -2.635 -12.664 1 52.78 81 SER A O 1
ATOM 616 N N . SER A 1 82 ? 21.406 -4.121 -11.5 1 49.06 82 SER A N 1
ATOM 617 C CA . SER A 1 82 ? 22.656 -4.867 -11.625 1 49.06 82 SER A CA 1
ATOM 618 C C . SER A 1 82 ? 23 -5.133 -13.094 1 49.06 82 SER A C 1
ATOM 620 O O . SER A 1 82 ? 22.25 -5.828 -13.789 1 49.06 82 SER A O 1
ATOM 622 N N . THR A 1 83 ? 23.312 -4.113 -13.789 1 43.41 83 THR A N 1
ATOM 623 C CA . THR A 1 83 ? 23.984 -4.453 -15.047 1 43.41 83 THR A CA 1
ATOM 624 C C . THR A 1 83 ? 24.828 -5.707 -14.891 1 43.41 83 THR A C 1
ATOM 626 O O . THR A 1 83 ? 25.688 -5.777 -14 1 43.41 83 THR A O 1
ATOM 629 N N . THR A 1 84 ? 24.266 -6.84 -15.148 1 44.56 84 THR A N 1
ATOM 630 C CA . THR A 1 84 ? 25.109 -8 -15.383 1 44.56 84 THR A CA 1
ATOM 631 C C . THR A 1 84 ? 26.438 -7.594 -16.031 1 44.56 84 THR A C 1
ATOM 633 O O . THR A 1 84 ? 26.453 -7.07 -17.141 1 44.56 84 THR A O 1
ATOM 636 N N . SER A 1 85 ? 27.25 -7.004 -15.266 1 45.62 85 SER A N 1
ATOM 637 C CA . SER A 1 85 ? 28.609 -6.902 -15.781 1 45.62 85 SER A CA 1
ATOM 638 C C . SER A 1 85 ? 29 -8.148 -16.562 1 45.62 85 SER A C 1
ATOM 640 O O . SER A 1 85 ? 28.969 -9.258 -16.031 1 45.62 85 SER A O 1
ATOM 642 N N . THR A 1 86 ? 28.609 -8.242 -17.844 1 41.81 86 THR A N 1
ATOM 643 C CA . THR A 1 86 ? 29.266 -9.203 -18.734 1 41.81 86 THR A CA 1
ATOM 644 C C . THR A 1 86 ? 30.766 -9.234 -18.453 1 41.81 86 THR A C 1
ATOM 646 O O . THR A 1 86 ? 31.469 -8.258 -18.719 1 41.81 86 THR A O 1
ATOM 649 N N . ASP A 1 87 ? 31.141 -9.523 -17.266 1 40 87 ASP A N 1
ATOM 650 C CA . ASP A 1 87 ? 32.562 -9.805 -17.062 1 40 87 ASP A CA 1
ATOM 651 C C . ASP A 1 87 ? 33.125 -10.688 -18.172 1 40 87 ASP A C 1
ATOM 653 O O . ASP A 1 87 ? 32.688 -11.828 -18.344 1 40 87 ASP A O 1
ATOM 657 N N . THR A 1 88 ? 33.344 -10.117 -19.344 1 43.81 88 THR A N 1
ATOM 658 C CA . THR A 1 88 ? 34.219 -10.719 -20.328 1 43.81 88 THR A CA 1
ATOM 659 C C . THR A 1 88 ? 35.5 -11.281 -19.672 1 43.81 88 THR A C 1
ATOM 661 O O . THR A 1 88 ? 36.344 -10.523 -19.234 1 43.81 88 THR A O 1
ATOM 664 N N . THR A 1 89 ? 35.312 -12.031 -18.609 1 41.97 89 THR A N 1
ATOM 665 C CA . THR A 1 89 ? 36.5 -12.742 -18.172 1 41.97 89 THR A CA 1
ATOM 666 C C . THR A 1 89 ? 37.281 -13.32 -19.359 1 41.97 89 THR A C 1
ATOM 668 O O . THR A 1 89 ? 36.75 -14.148 -20.109 1 41.97 89 THR A O 1
ATOM 671 N N . SER A 1 90 ? 38.125 -12.531 -19.938 1 40.31 90 SER A N 1
ATOM 672 C CA . SER A 1 90 ? 39.219 -12.938 -20.828 1 40.31 90 SER A CA 1
ATOM 673 C C . SER A 1 90 ? 39.875 -14.211 -20.344 1 40.31 90 SER A C 1
ATOM 675 O O . SER A 1 90 ? 40.531 -14.219 -19.312 1 40.31 90 SER A O 1
ATOM 677 N N . VAL A 1 91 ? 39.312 -15.391 -20.531 1 40.44 91 VAL A N 1
ATOM 678 C CA . VAL A 1 91 ? 40.062 -16.641 -20.422 1 40.44 91 VAL A CA 1
ATOM 679 C C . VAL A 1 91 ? 41.406 -16.5 -21.109 1 40.44 91 VAL A C 1
ATOM 681 O O . VAL A 1 91 ? 41.5 -16.203 -22.297 1 40.44 91 VAL A O 1
ATOM 684 N N . ILE A 1 92 ? 42.438 -15.945 -20.5 1 38.72 92 ILE A N 1
ATOM 685 C CA . ILE A 1 92 ? 43.844 -15.969 -20.953 1 38.72 92 ILE A CA 1
ATOM 686 C C . ILE A 1 92 ? 44.25 -17.406 -21.266 1 38.72 92 ILE A C 1
ATOM 688 O O . ILE A 1 92 ? 44.094 -18.297 -20.438 1 38.72 92 ILE A O 1
ATOM 692 N N . GLY A 1 93 ? 44.094 -17.922 -22.484 1 35.28 93 GLY A N 1
ATOM 693 C CA . GLY A 1 93 ? 44.688 -19.109 -23.078 1 35.28 93 GLY A CA 1
ATOM 694 C C . GLY A 1 93 ? 46.125 -19.344 -22.656 1 35.28 93 GLY A C 1
ATOM 695 O O . GLY A 1 93 ? 47 -18.484 -22.875 1 35.28 93 GLY A O 1
ATOM 696 N N . GLU A 1 94 ? 46.312 -20.094 -21.531 1 36.66 94 GLU A N 1
ATOM 697 C CA . GLU A 1 94 ? 47.625 -20.578 -21.094 1 36.66 94 GLU A CA 1
ATOM 698 C C . GLU A 1 94 ? 48.375 -21.203 -22.234 1 36.66 94 GLU A C 1
ATOM 700 O O . GLU A 1 94 ? 47.938 -22.188 -22.828 1 36.66 94 GLU A O 1
ATOM 705 N N . THR A 1 95 ? 49.156 -20.531 -23.078 1 34.59 95 THR A N 1
ATOM 706 C CA . THR A 1 95 ? 50.188 -20.984 -24 1 34.59 95 THR A CA 1
ATOM 707 C C . THR A 1 95 ? 51.219 -21.844 -23.266 1 34.59 95 THR A C 1
ATOM 709 O O . THR A 1 95 ? 51.938 -21.344 -22.391 1 34.59 95 THR A O 1
ATOM 712 N N . THR A 1 96 ? 50.875 -23.172 -22.906 1 31.2 96 THR A N 1
ATOM 713 C CA . THR A 1 96 ? 51.812 -24.141 -22.344 1 31.2 96 THR A CA 1
ATOM 714 C C . THR A 1 96 ? 53.125 -24.141 -23.125 1 31.2 96 THR A C 1
ATOM 716 O O . THR A 1 96 ? 53.156 -24.453 -24.312 1 31.2 96 THR A O 1
ATOM 719 N N . SER A 1 97 ? 54.062 -23.406 -22.859 1 26.38 97 SER A N 1
ATOM 720 C CA . SER A 1 97 ? 55.406 -23.25 -23.391 1 26.38 97 SER A CA 1
ATOM 721 C C . SER A 1 97 ? 56.219 -24.531 -23.25 1 26.38 97 SER A C 1
ATOM 723 O O . SER A 1 97 ? 56.25 -25.141 -22.172 1 26.38 97 SER A O 1
ATOM 725 N N . PRO A 1 98 ? 56.625 -25.297 -24.297 1 31.55 98 PRO A N 1
ATOM 726 C CA . PRO A 1 98 ? 57.5 -26.453 -24.391 1 31.55 98 PRO A CA 1
ATOM 727 C C . PRO A 1 98 ? 58.812 -26.25 -23.641 1 31.55 98 PRO A C 1
ATOM 729 O O . PRO A 1 98 ? 59.906 -26.406 -24.234 1 31.55 98 PRO A O 1
ATOM 732 N N . ASP A 1 99 ? 58.906 -25.984 -22.438 1 21.69 99 ASP A N 1
ATOM 733 C CA . ASP A 1 99 ? 60.219 -25.531 -22 1 21.69 99 ASP A CA 1
ATOM 734 C C . ASP A 1 99 ? 61.25 -26.641 -22.109 1 21.69 99 ASP A C 1
ATOM 736 O O . ASP A 1 99 ? 61.031 -27.734 -21.578 1 21.69 99 ASP A O 1
ATOM 740 N N . LYS A 1 100 ? 62.188 -26.641 -23.016 1 24.45 100 LYS A N 1
ATOM 741 C CA . LYS A 1 100 ? 63.438 -27.25 -23.422 1 24.45 100 LYS A CA 1
ATOM 742 C C . LYS A 1 100 ? 64.438 -27.328 -22.25 1 24.45 100 LYS A C 1
ATOM 744 O O . LYS A 1 100 ? 65.625 -27.672 -22.438 1 24.45 100 LYS A O 1
ATOM 749 N N . THR A 1 101 ? 64 -27.188 -20.938 1 22.62 101 THR A N 1
ATOM 750 C CA . THR A 1 101 ? 65.312 -26.672 -20.406 1 22.62 101 THR A CA 1
ATOM 751 C C . THR A 1 101 ? 66.375 -27.734 -20.484 1 22.62 101 THR A C 1
ATOM 753 O O . THR A 1 101 ? 66.062 -28.938 -20.594 1 22.62 101 THR A O 1
ATOM 756 N N . GLU A 1 102 ? 67.188 -27.75 -19.328 1 22.77 102 GLU A N 1
ATOM 757 C CA . GLU A 1 102 ? 68.562 -27.438 -19.141 1 22.77 102 GLU A CA 1
ATOM 758 C C . GLU A 1 102 ? 69.438 -28.719 -19.125 1 22.77 102 GLU A C 1
ATOM 760 O O . GLU A 1 102 ? 68.875 -29.812 -18.922 1 22.77 102 GLU A O 1
ATOM 765 N N . VAL A 1 103 ? 70.25 -28.891 -18.031 1 20.81 103 VAL A N 1
ATOM 766 C CA . VAL A 1 103 ? 71.688 -28.781 -17.953 1 20.81 103 VAL A CA 1
ATOM 767 C C . VAL A 1 103 ? 72.312 -30.172 -17.906 1 20.81 103 VAL A C 1
ATOM 769 O O . VAL A 1 103 ? 73.25 -30.484 -18.688 1 20.81 103 VAL A O 1
ATOM 772 N N . VAL A 1 104 ? 72.5 -30.859 -16.656 1 22.17 104 VAL A N 1
ATOM 773 C CA . VAL A 1 104 ? 73.875 -30.938 -16.109 1 22.17 104 VAL A CA 1
ATOM 774 C C . VAL A 1 104 ? 74.438 -32.281 -16.422 1 22.17 104 VAL A C 1
ATOM 776 O O . VAL A 1 104 ? 73.75 -33.25 -16.672 1 22.17 104 VAL A O 1
ATOM 779 N N . GLY A 1 105 ? 75.75 -32.406 -16.047 1 19.2 105 GLY A N 1
ATOM 780 C CA . GLY A 1 105 ? 77.062 -32.906 -16.438 1 19.2 105 GLY A CA 1
ATOM 781 C C . GLY A 1 105 ? 77.25 -34.375 -16.078 1 19.2 105 GLY A C 1
ATOM 782 O O . GLY A 1 105 ? 77.438 -35.188 -16.953 1 19.2 105 GLY A O 1
ATOM 783 N N . GLU A 1 106 ? 77.938 -34.656 -14.914 1 24.23 106 GLU A N 1
ATOM 784 C CA . GLU A 1 106 ? 79.25 -35.25 -14.891 1 24.23 106 GLU A CA 1
ATOM 785 C C . GLU A 1 106 ? 79.188 -36.75 -14.711 1 24.23 106 GLU A C 1
ATOM 787 O O . GLU A 1 106 ? 78.5 -37.25 -13.844 1 24.23 106 GLU A O 1
ATOM 792 N N . ALA A 1 107 ? 79.812 -37.531 -15.516 1 26.47 107 ALA A N 1
ATOM 793 C CA . ALA A 1 107 ? 80.125 -38.938 -15.797 1 26.47 107 ALA A CA 1
ATOM 794 C C . ALA A 1 107 ? 81 -39.531 -14.664 1 26.47 107 ALA A C 1
ATOM 796 O O . ALA A 1 107 ? 81.562 -40.625 -14.812 1 26.47 107 ALA A O 1
ATOM 797 N N . THR A 1 108 ? 80.812 -39.344 -13.359 1 22.62 108 THR A N 1
ATOM 798 C CA . THR A 1 108 ? 81.938 -39.812 -12.602 1 22.62 108 THR A CA 1
ATOM 799 C C . THR A 1 108 ? 82.125 -41.312 -12.766 1 22.62 108 THR A C 1
ATOM 801 O O . THR A 1 108 ? 81.188 -42.062 -12.852 1 22.62 108 THR A O 1
ATOM 804 N N . SER A 1 109 ? 83.5 -41.781 -12.906 1 21.97 109 SER A N 1
ATOM 805 C CA . SER A 1 109 ? 84.438 -42.844 -13.148 1 21.97 109 SER A CA 1
ATOM 806 C C . SER A 1 109 ? 84.5 -43.844 -11.992 1 21.97 109 SER A C 1
ATOM 808 O O . SER A 1 109 ? 85.125 -44.906 -12.086 1 21.97 109 SER A O 1
ATOM 810 N N . HIS A 1 110 ? 83.875 -43.562 -10.75 1 22 110 HIS A N 1
ATOM 811 C CA . HIS A 1 110 ? 84.875 -44.031 -9.766 1 22 110 HIS A CA 1
ATOM 812 C C . HIS A 1 110 ? 85.062 -45.531 -9.852 1 22 110 HIS A C 1
ATOM 814 O O . HIS A 1 110 ? 84.125 -46.281 -10.133 1 22 110 HIS A O 1
ATOM 820 N N . ASP A 1 111 ? 86.312 -46.031 -9.477 1 20.95 111 ASP A N 1
ATOM 821 C CA . ASP A 1 111 ? 87.438 -46.969 -9.406 1 20.95 111 ASP A CA 1
ATOM 822 C C . ASP A 1 111 ? 87.062 -48.125 -8.438 1 20.95 111 ASP A C 1
ATOM 824 O O . ASP A 1 111 ? 87.625 -49.219 -8.57 1 20.95 111 ASP A O 1
ATOM 828 N N . THR A 1 112 ? 86.812 -47.812 -7.102 1 21 112 THR A N 1
ATOM 829 C CA . THR A 1 112 ? 87.625 -48.312 -6.039 1 21 112 THR A CA 1
ATOM 830 C C . THR A 1 112 ? 87.562 -49.844 -5.906 1 21 112 THR A C 1
ATOM 832 O O . THR A 1 112 ? 86.5 -50.406 -6.258 1 21 112 THR A O 1
ATOM 835 N N . HIS A 1 113 ? 87.938 -50.219 -4.645 1 21.12 113 HIS A N 1
ATOM 836 C CA . HIS A 1 113 ? 88.938 -50.812 -3.799 1 21.12 113 HIS A CA 1
ATOM 837 C C . HIS A 1 113 ? 88.625 -52.281 -3.533 1 21.12 113 HIS A C 1
ATOM 839 O O . HIS A 1 113 ? 87.5 -52.719 -3.689 1 21.12 113 HIS A O 1
ATOM 845 N N . ASN A 1 114 ? 89.438 -52.844 -2.533 1 20.42 114 ASN A N 1
ATOM 846 C CA . ASN A 1 114 ? 90.375 -53.812 -2.006 1 20.42 114 ASN A CA 1
ATOM 847 C C . ASN A 1 114 ? 89.688 -54.938 -1.281 1 20.42 114 ASN A C 1
ATOM 849 O O . ASN A 1 114 ? 90 -56.125 -1.514 1 20.42 114 ASN A O 1
ATOM 853 N N . ASN A 1 115 ? 89.375 -54.656 0.048 1 21.73 115 ASN A N 1
ATOM 854 C CA . ASN A 1 115 ? 90 -55.312 1.198 1 21.73 115 ASN A CA 1
ATOM 855 C C . ASN A 1 115 ? 89.5 -56.719 1.397 1 21.73 115 ASN A C 1
ATOM 857 O O . ASN A 1 115 ? 88.438 -57.094 0.956 1 21.73 115 ASN A O 1
ATOM 861 N N . LEU A 1 116 ? 89.875 -57.219 2.68 1 21.88 116 LEU A N 1
ATOM 862 C CA . LEU A 1 116 ? 90.5 -57.906 3.826 1 21.88 116 LEU A CA 1
ATOM 863 C C . LEU A 1 116 ? 89.5 -58.875 4.461 1 21.88 116 LEU A C 1
ATOM 865 O O . LEU A 1 116 ? 89.812 -60.031 4.723 1 21.88 116 LEU A O 1
ATOM 869 N N . VAL A 1 117 ? 88.875 -58.406 5.559 1 24 117 VAL A N 1
ATOM 870 C CA . VAL A 1 117 ? 88.688 -59.156 6.805 1 24 117 VAL A CA 1
ATOM 871 C C . VAL A 1 117 ? 87.625 -60.188 6.648 1 24 117 VAL A C 1
ATOM 873 O O . VAL A 1 117 ? 86.625 -59.938 5.992 1 24 117 VAL A O 1
ATOM 876 N N . MET B 1 1 ? 30.797 8.336 -12.07 1 20.5 1 MET B N 1
ATOM 877 C CA . MET B 1 1 ? 29.688 7.426 -11.781 1 20.5 1 MET B CA 1
ATOM 878 C C . MET B 1 1 ? 28.672 8.086 -10.867 1 20.5 1 MET B C 1
ATOM 880 O O . MET B 1 1 ? 29 8.531 -9.773 1 20.5 1 MET B O 1
ATOM 884 N N . ALA B 1 2 ? 27.609 8.75 -11.328 1 30.89 2 ALA B N 1
ATOM 885 C CA . ALA B 1 2 ? 26.641 9.469 -10.508 1 30.89 2 ALA B CA 1
ATOM 886 C C . ALA B 1 2 ? 26.109 8.594 -9.375 1 30.89 2 ALA B C 1
ATOM 888 O O . ALA B 1 2 ? 25.953 7.383 -9.547 1 30.89 2 ALA B O 1
ATOM 889 N N . ALA B 1 3 ? 26.594 8.773 -8.141 1 32.19 3 ALA B N 1
ATOM 890 C CA . ALA B 1 3 ? 25.969 8.078 -7.004 1 32.19 3 ALA B CA 1
ATOM 891 C C . ALA B 1 3 ? 24.516 7.754 -7.285 1 32.19 3 ALA B C 1
ATOM 893 O O . ALA B 1 3 ? 23.766 8.594 -7.793 1 32.19 3 ALA B O 1
ATOM 894 N N . ALA B 1 4 ? 24.156 6.773 -7.867 1 39.5 4 ALA B N 1
ATOM 895 C CA . ALA B 1 4 ? 22.734 6.406 -7.898 1 39.5 4 ALA B CA 1
ATOM 896 C C . ALA B 1 4 ? 22 6.996 -6.703 1 39.5 4 ALA B C 1
ATOM 898 O O . ALA B 1 4 ? 22.344 6.723 -5.551 1 39.5 4 ALA B O 1
ATOM 899 N N . SER B 1 5 ? 21.828 8.336 -6.535 1 38.97 5 SER B N 1
ATOM 900 C CA . SER B 1 5 ? 21.25 9.148 -5.465 1 38.97 5 SER B CA 1
ATOM 901 C C . SER B 1 5 ? 20.109 8.414 -4.762 1 38.97 5 SER B C 1
ATOM 903 O O . SER B 1 5 ? 19.172 7.953 -5.41 1 38.97 5 SER B O 1
ATOM 905 N N . LEU B 1 6 ? 20.297 7.531 -3.781 1 47.22 6 LEU B N 1
ATOM 906 C CA . LEU B 1 6 ? 19.344 7.051 -2.777 1 47.22 6 LEU B CA 1
ATOM 907 C C . LEU B 1 6 ? 18.156 7.992 -2.652 1 47.22 6 LEU B C 1
ATOM 909 O O . LEU B 1 6 ? 17.266 7.773 -1.825 1 47.22 6 LEU B O 1
ATOM 913 N N . THR B 1 7 ? 18.125 9.156 -3.312 1 53.19 7 THR B N 1
ATOM 914 C CA . THR B 1 7 ? 17.312 10.367 -3.178 1 53.19 7 THR B CA 1
ATOM 915 C C . THR B 1 7 ? 15.867 10.094 -3.596 1 53.19 7 THR B C 1
ATOM 917 O O . THR B 1 7 ? 14.977 10.898 -3.324 1 53.19 7 THR B O 1
ATOM 920 N N . ASN B 1 8 ? 15.625 8.773 -3.926 1 72.31 8 ASN B N 1
ATOM 921 C CA . ASN B 1 8 ? 14.273 8.703 -4.488 1 72.31 8 ASN B CA 1
ATOM 922 C C . ASN B 1 8 ? 13.352 7.859 -3.621 1 72.31 8 ASN B C 1
ATOM 924 O O . ASN B 1 8 ? 12.438 7.207 -4.133 1 72.31 8 ASN B O 1
ATOM 928 N N . ILE B 1 9 ? 13.602 7.891 -2.369 1 78.62 9 ILE B N 1
ATOM 929 C CA . ILE B 1 9 ? 12.688 7.219 -1.454 1 78.62 9 ILE B CA 1
ATOM 930 C C . ILE B 1 9 ? 11.406 8.031 -1.315 1 78.62 9 ILE B C 1
ATOM 932 O O . ILE B 1 9 ? 11.453 9.227 -1.021 1 78.62 9 ILE B O 1
ATOM 936 N N . PRO B 1 10 ? 10.391 7.375 -1.521 1 90.19 10 PRO B N 1
ATOM 937 C CA . PRO B 1 10 ? 9.125 8.117 -1.446 1 90.19 10 PRO B CA 1
ATOM 938 C C . PRO B 1 10 ? 8.883 8.734 -0.07 1 90.19 10 PRO B C 1
ATOM 940 O O . PRO B 1 10 ? 9.273 8.156 0.947 1 90.19 10 PRO B O 1
ATOM 943 N N . GLU B 1 11 ? 8.273 9.906 -0.183 1 93.94 11 GLU B N 1
ATOM 944 C CA . GLU B 1 11 ? 7.898 10.641 1.02 1 93.94 11 GLU B CA 1
ATOM 945 C C . GLU B 1 11 ? 6.41 10.969 1.024 1 93.94 11 GLU B C 1
ATOM 947 O O . GLU B 1 11 ? 5.75 10.906 -0.016 1 93.94 11 GLU B O 1
ATOM 952 N N . CYS B 1 12 ? 5.922 11.211 2.205 1 97.12 12 CYS B N 1
ATOM 953 C CA . CYS B 1 12 ? 4.539 11.672 2.303 1 97.12 12 CYS B CA 1
ATOM 954 C C . CYS B 1 12 ? 4.348 12.992 1.562 1 97.12 12 CYS B C 1
ATOM 956 O O . CYS B 1 12 ? 5.039 13.969 1.845 1 97.12 12 CYS B O 1
ATOM 958 N N . SER B 1 13 ? 3.396 13.086 0.74 1 97.25 13 SER B N 1
ATOM 959 C CA . SER B 1 13 ? 3.215 14.266 -0.108 1 97.25 13 SER B CA 1
ATOM 960 C C . SER B 1 13 ? 2.578 15.414 0.667 1 97.25 13 SER B C 1
ATOM 962 O O . SER B 1 13 ? 2.539 16.547 0.186 1 97.25 13 SER B O 1
ATOM 964 N N . ILE B 1 14 ? 2.033 15.164 1.813 1 98.06 14 ILE B N 1
ATOM 965 C CA . ILE B 1 14 ? 1.404 16.219 2.6 1 98.06 14 ILE B CA 1
ATOM 966 C C . ILE B 1 14 ? 2.461 16.938 3.434 1 98.06 14 ILE B C 1
ATOM 968 O O . ILE B 1 14 ? 2.551 18.172 3.406 1 98.06 14 ILE B O 1
ATOM 972 N N . CYS B 1 15 ? 3.312 16.234 4.156 1 97.81 15 CYS B N 1
ATOM 973 C CA . CYS B 1 15 ? 4.266 16.859 5.062 1 97.81 15 CYS B CA 1
ATOM 974 C C . CYS B 1 15 ? 5.664 16.875 4.453 1 97.81 15 CYS B C 1
ATOM 976 O O . CYS B 1 15 ? 6.57 17.531 4.992 1 97.81 15 CYS B O 1
ATOM 978 N N . CYS B 1 16 ? 5.949 16.047 3.414 1 96.25 16 CYS B N 1
ATOM 979 C CA . CYS B 1 16 ? 7.211 15.953 2.693 1 96.25 16 CYS B CA 1
ATOM 980 C C . CYS B 1 16 ? 8.297 15.352 3.574 1 96.25 16 CYS B C 1
ATOM 982 O O . CYS B 1 16 ? 9.461 15.75 3.49 1 96.25 16 CYS B O 1
ATOM 984 N N . GLU B 1 17 ? 7.93 14.523 4.445 1 95.62 17 GLU B N 1
ATOM 985 C CA . GLU B 1 17 ? 8.836 13.773 5.309 1 95.62 17 GLU B CA 1
ATOM 986 C C . GLU B 1 17 ? 8.664 12.273 5.105 1 95.62 17 GLU B C 1
ATOM 988 O O . GLU B 1 17 ? 7.805 11.836 4.34 1 95.62 17 GLU B O 1
ATOM 993 N N . ASP B 1 18 ? 9.562 11.523 5.777 1 93.69 18 ASP B N 1
ATOM 994 C CA . ASP B 1 18 ? 9.414 10.07 5.797 1 93.69 18 ASP B CA 1
ATOM 995 C C . ASP B 1 18 ? 8.062 9.664 6.383 1 93.69 18 ASP B C 1
ATOM 997 O O . ASP B 1 18 ? 7.582 10.281 7.336 1 93.69 18 ASP B O 1
ATOM 1001 N N . PHE B 1 19 ? 7.582 8.594 5.828 1 96.06 19 PHE B N 1
ATOM 1002 C CA . PHE B 1 19 ? 6.262 8.133 6.246 1 96.06 19 PHE B CA 1
ATOM 1003 C C . PHE B 1 19 ? 6.266 7.742 7.719 1 96.06 19 PHE B C 1
ATOM 1005 O O . PHE B 1 19 ? 7.16 7.023 8.172 1 96.06 19 PHE B O 1
ATOM 1012 N N . LYS B 1 20 ? 5.262 8.25 8.477 1 97.12 20 LYS B N 1
ATOM 1013 C CA . LYS B 1 20 ? 4.969 7.82 9.836 1 97.12 20 LYS B CA 1
ATOM 1014 C C . LYS B 1 20 ? 3.578 7.195 9.93 1 97.12 20 LYS B C 1
ATOM 1016 O O . LYS B 1 20 ? 2.572 7.867 9.695 1 97.12 20 LYS B O 1
ATOM 1021 N N . THR B 1 21 ? 3.521 5.902 10.18 1 97.69 21 THR B N 1
ATOM 1022 C CA . THR B 1 21 ? 2.283 5.133 10.188 1 97.69 21 THR B CA 1
ATOM 1023 C C . THR B 1 21 ? 1.542 5.289 8.859 1 97.69 21 THR B C 1
ATOM 1025 O O . THR B 1 21 ? 0.406 5.766 8.828 1 97.69 21 THR B O 1
ATOM 1028 N N . PRO B 1 22 ? 2.172 4.863 7.801 1 97.88 22 PRO B N 1
ATOM 1029 C CA . PRO B 1 22 ? 1.631 5.117 6.461 1 97.88 22 PRO B CA 1
ATOM 1030 C C . PRO B 1 22 ? 0.326 4.371 6.199 1 97.88 22 PRO B C 1
ATOM 1032 O O . PRO B 1 22 ? 0.231 3.172 6.48 1 97.88 22 PRO B O 1
ATOM 1035 N N . LYS B 1 23 ? -0.696 5.09 5.738 1 98.31 23 LYS B N 1
ATOM 1036 C CA . LYS B 1 23 ? -2.012 4.531 5.438 1 98.31 23 LYS B CA 1
ATOM 1037 C C . LYS B 1 23 ? -2.295 4.559 3.939 1 98.31 23 LYS B C 1
ATOM 1039 O O . LYS B 1 23 ? -2.105 5.586 3.285 1 98.31 23 LYS B O 1
ATOM 1044 N N . PHE B 1 24 ? -2.701 3.449 3.512 1 97.38 24 PHE B N 1
ATOM 1045 C CA . PHE B 1 24 ? -3.004 3.199 2.107 1 97.38 24 PHE B CA 1
ATOM 1046 C C . PHE B 1 24 ? -4.465 3.506 1.806 1 97.38 24 PHE B C 1
ATOM 1048 O O . PHE B 1 24 ? -5.367 2.963 2.449 1 97.38 24 PHE B O 1
ATOM 1055 N N . LEU B 1 25 ? -4.691 4.379 0.78 1 96.69 25 LEU B N 1
ATOM 1056 C CA . LEU B 1 25 ? -6.051 4.703 0.373 1 96.69 25 LEU B CA 1
ATOM 1057 C C . LEU B 1 25 ? -6.504 3.811 -0.776 1 96.69 25 LEU B C 1
ATOM 1059 O O . LEU B 1 25 ? -5.676 3.236 -1.486 1 96.69 25 LEU B O 1
ATOM 1063 N N . PRO B 1 26 ? -7.82 3.752 -1.009 1 93.56 26 PRO B N 1
ATOM 1064 C CA . PRO B 1 26 ? -8.336 2.889 -2.074 1 93.56 26 PRO B CA 1
ATOM 1065 C C . PRO B 1 26 ? -7.895 3.338 -3.465 1 93.56 26 PRO B C 1
ATOM 1067 O O . PRO B 1 26 ? -7.883 2.537 -4.402 1 93.56 26 PRO B O 1
ATOM 1070 N N . CYS B 1 27 ? -7.5 4.555 -3.596 1 94.5 27 CYS B N 1
ATOM 1071 C CA . CYS B 1 27 ? -7.035 5.059 -4.883 1 94.5 27 CYS B CA 1
ATOM 1072 C C . CYS B 1 27 ? -5.59 4.648 -5.141 1 94.5 27 CYS B C 1
ATOM 1074 O O . CYS B 1 27 ? -5.059 4.875 -6.23 1 94.5 27 CYS B O 1
ATOM 1076 N N . GLY B 1 28 ? -4.898 4.156 -4.109 1 94.38 28 GLY B N 1
ATOM 1077 C CA . GLY B 1 28 ? -3.541 3.656 -4.281 1 94.38 28 GLY B CA 1
ATOM 1078 C C . GLY B 1 28 ? -2.49 4.559 -3.662 1 94.38 28 GLY B C 1
ATOM 1079 O O . GLY B 1 28 ? -1.333 4.16 -3.516 1 94.38 28 GLY B O 1
ATOM 1080 N N . HIS B 1 29 ? -2.855 5.734 -3.193 1 96.75 29 HIS B N 1
ATOM 1081 C CA . HIS B 1 29 ? -1.886 6.664 -2.625 1 96.75 29 HIS B CA 1
ATOM 1082 C C . HIS B 1 29 ? -1.728 6.445 -1.124 1 96.75 29 HIS B C 1
ATOM 1084 O O . HIS B 1 29 ? -2.672 6.027 -0.45 1 96.75 29 HIS B O 1
ATOM 1090 N N . THR B 1 30 ? -0.559 6.777 -0.632 1 97.62 30 THR B N 1
ATOM 1091 C CA . THR B 1 30 ? -0.21 6.566 0.768 1 97.62 30 THR B CA 1
ATOM 1092 C C . THR B 1 30 ? 0.173 7.883 1.436 1 97.62 30 THR B C 1
ATOM 1094 O O . THR B 1 30 ? 0.872 8.711 0.841 1 97.62 30 THR B O 1
ATOM 1097 N N . PHE B 1 31 ? -0.306 8.094 2.705 1 98.31 31 PHE B N 1
ATOM 1098 C CA . PHE B 1 31 ? 0.012 9.258 3.52 1 98.31 31 PHE B CA 1
ATOM 1099 C C . PHE B 1 31 ? 0.247 8.859 4.973 1 98.31 31 PHE B C 1
ATOM 1101 O O . PHE B 1 31 ? -0.186 7.789 5.402 1 98.31 31 PHE B O 1
ATOM 1108 N N . CYS B 1 32 ? 0.907 9.703 5.703 1 98.56 32 CYS B N 1
ATOM 1109 C CA . CYS B 1 32 ? 0.962 9.492 7.145 1 98.56 32 CYS B CA 1
ATOM 1110 C C . CYS B 1 32 ? -0.437 9.5 7.75 1 98.56 32 CYS B C 1
ATOM 1112 O O . CYS B 1 32 ? -1.306 10.258 7.312 1 98.56 32 CYS B O 1
ATOM 1114 N N . LEU B 1 33 ? -0.558 8.766 8.766 1 98.81 33 LEU B N 1
ATOM 1115 C CA . LEU B 1 33 ? -1.83 8.781 9.477 1 98.81 33 LEU B CA 1
ATOM 1116 C C . LEU B 1 33 ? -2.148 10.188 9.984 1 98.81 33 LEU B C 1
ATOM 1118 O O . LEU B 1 33 ? -3.244 10.703 9.75 1 98.81 33 LEU B O 1
ATOM 1122 N N . ASP B 1 34 ? -1.199 10.836 10.625 1 98.75 34 ASP B N 1
ATOM 1123 C CA . ASP B 1 34 ? -1.445 12.156 11.188 1 98.75 34 ASP B CA 1
ATOM 1124 C C . ASP B 1 34 ? -1.78 13.164 10.094 1 98.75 34 ASP B C 1
ATOM 1126 O O . ASP B 1 34 ? -2.65 14.023 10.273 1 98.75 34 ASP B O 1
ATOM 1130 N N . CYS B 1 35 ? -1.096 13.07 9.031 1 98.75 35 CYS B N 1
ATOM 1131 C CA . CYS B 1 35 ? -1.325 13.984 7.914 1 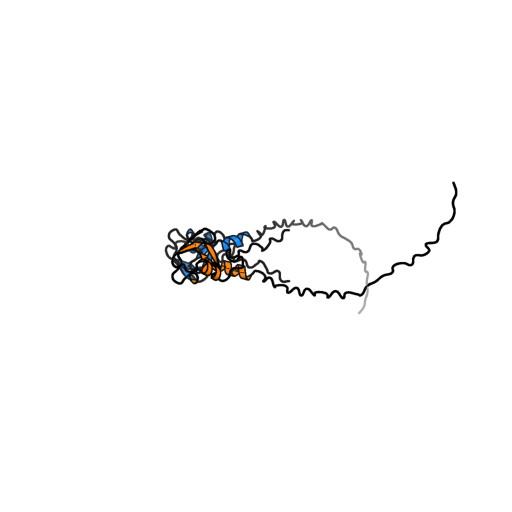98.75 35 CYS B CA 1
ATOM 1132 C C . CYS B 1 35 ? -2.734 13.82 7.359 1 98.75 35 CYS B C 1
ATOM 1134 O O . CYS B 1 35 ? -3.441 14.805 7.145 1 98.75 35 CYS B O 1
ATOM 1136 N N . ILE B 1 36 ? -3.154 12.625 7.133 1 98.56 36 ILE B N 1
ATOM 1137 C CA . ILE B 1 36 ? -4.457 12.406 6.516 1 98.56 36 ILE B CA 1
ATOM 1138 C C . ILE B 1 36 ? -5.562 12.758 7.508 1 98.56 36 ILE B C 1
ATOM 1140 O O . ILE B 1 36 ? -6.621 13.258 7.113 1 98.56 36 ILE B O 1
ATOM 1144 N N . GLU B 1 37 ? -5.332 12.5 8.758 1 98.5 37 GLU B N 1
ATOM 1145 C CA . GLU B 1 37 ? -6.316 12.883 9.766 1 98.5 37 GLU B CA 1
ATOM 1146 C C . GLU B 1 37 ? -6.512 14.398 9.797 1 98.5 37 GLU B C 1
ATOM 1148 O O . GLU B 1 37 ? -7.645 14.883 9.859 1 98.5 37 GLU B O 1
ATOM 1153 N N . ARG B 1 38 ? -5.473 15.133 9.766 1 98.31 38 ARG B N 1
ATOM 1154 C CA . ARG B 1 38 ? -5.555 16.594 9.734 1 98.31 38 ARG B CA 1
ATOM 1155 C C . ARG B 1 38 ? -6.242 17.078 8.461 1 98.31 38 ARG B C 1
ATOM 1157 O O . ARG B 1 38 ? -7.051 18 8.508 1 98.31 38 ARG B O 1
ATOM 1164 N N . TYR B 1 39 ? -5.914 16.453 7.391 1 98.62 39 TYR B N 1
ATOM 1165 C CA . TYR B 1 39 ? -6.484 16.797 6.094 1 98.62 39 TYR B CA 1
ATOM 1166 C C . TYR B 1 39 ? -7.992 16.578 6.082 1 98.62 39 TYR B C 1
ATOM 1168 O O . TYR B 1 39 ? -8.742 17.406 5.566 1 98.62 39 TYR B O 1
ATOM 1176 N N . ILE B 1 40 ? -8.422 15.406 6.648 1 98 40 ILE B N 1
ATOM 1177 C CA . ILE B 1 40 ? -9.836 15.055 6.715 1 98 40 ILE B CA 1
ATOM 1178 C C . ILE B 1 40 ? -10.555 16.016 7.652 1 98 40 ILE B C 1
ATOM 1180 O O . ILE B 1 40 ? -11.68 16.453 7.371 1 98 40 ILE B O 1
ATOM 1184 N N . GLY B 1 41 ? -9.922 16.312 8.758 1 96.88 41 GLY B N 1
ATOM 1185 C CA . GLY B 1 41 ? -10.539 17.234 9.695 1 96.88 41 GLY B CA 1
ATOM 1186 C C . GLY B 1 41 ? -11.852 16.719 10.258 1 96.88 41 GLY B C 1
ATOM 1187 O O . GLY B 1 41 ? -11.922 15.594 10.766 1 96.88 41 GLY B O 1
ATOM 1188 N N . ASP B 1 42 ? -12.969 17.5 10.023 1 94.56 42 ASP B N 1
ATOM 1189 C CA . ASP B 1 42 ? -14.258 17.172 10.633 1 94.56 42 ASP B CA 1
ATOM 1190 C C . ASP B 1 42 ? -15.18 16.469 9.641 1 94.56 42 ASP B C 1
ATOM 1192 O O . ASP B 1 42 ? -16.344 16.219 9.945 1 94.56 42 ASP B O 1
ATOM 1196 N N . LYS B 1 43 ? -14.672 16.172 8.586 1 92.69 43 LYS B N 1
ATOM 1197 C CA . LYS B 1 43 ? -15.484 15.453 7.617 1 92.69 43 LYS B CA 1
ATOM 1198 C C . LYS B 1 43 ? -15.867 14.07 8.141 1 92.69 43 LYS B C 1
ATOM 1200 O O . LYS B 1 43 ? -15.117 13.469 8.922 1 92.69 43 LYS B O 1
ATOM 1205 N N . ILE B 1 44 ? -17.047 13.516 7.742 1 88.62 44 ILE B N 1
ATOM 1206 C CA . ILE B 1 44 ? -17.5 12.281 8.367 1 88.62 44 ILE B CA 1
ATOM 1207 C C . ILE B 1 44 ? -17.656 11.195 7.301 1 88.62 44 ILE B C 1
ATOM 1209 O O . ILE B 1 44 ? -17.5 10.008 7.586 1 88.62 44 ILE B O 1
ATOM 1213 N N . GLU B 1 45 ? -17.906 11.523 6.07 1 95.25 45 GLU B N 1
ATOM 1214 C CA . GLU B 1 45 ? -18.266 10.469 5.121 1 95.25 45 GLU B CA 1
ATOM 1215 C C . GLU B 1 45 ? -17.188 10.305 4.055 1 95.25 45 GLU B C 1
ATOM 1217 O O . GLU B 1 45 ? -16.719 9.188 3.803 1 95.25 45 GLU B O 1
ATOM 1222 N N . THR B 1 46 ? -16.875 11.344 3.422 1 97.94 46 THR B N 1
ATOM 1223 C CA . THR B 1 46 ? -15.969 11.258 2.279 1 97.94 46 THR B CA 1
ATOM 1224 C C . THR B 1 46 ? -14.984 12.422 2.287 1 97.94 46 THR B C 1
ATOM 1226 O O . THR B 1 46 ? -15.211 13.43 2.963 1 97.94 46 THR B O 1
ATOM 1229 N N . PHE B 1 47 ? -13.891 12.242 1.651 1 98.38 47 PHE B N 1
ATOM 1230 C CA . PHE B 1 47 ? -12.914 13.281 1.344 1 98.38 47 PHE B CA 1
ATOM 1231 C C . PHE B 1 47 ? -12.258 13.023 -0.006 1 98.38 47 PHE B C 1
ATOM 1233 O O . PHE B 1 47 ? -12.469 11.977 -0.618 1 98.38 47 PHE B O 1
ATOM 1240 N N . HIS B 1 48 ? -11.508 14.039 -0.513 1 98.06 48 HIS B N 1
ATOM 1241 C CA . HIS B 1 48 ? -10.758 13.867 -1.749 1 98.06 48 HIS B CA 1
ATOM 1242 C C . HIS B 1 48 ? -9.289 13.555 -1.46 1 98.06 48 HIS B C 1
ATOM 1244 O O . HIS B 1 48 ? -8.688 14.148 -0.561 1 98.06 48 HIS B O 1
ATOM 1250 N N . CYS B 1 49 ? -8.805 12.617 -2.139 1 98.31 49 CYS B N 1
ATOM 1251 C CA . CYS B 1 49 ? -7.391 12.312 -1.979 1 98.31 49 CYS B CA 1
ATOM 1252 C C . CYS B 1 49 ? -6.527 13.539 -2.246 1 98.31 49 CYS B C 1
ATOM 1254 O O . CYS B 1 49 ? -6.645 14.164 -3.299 1 98.31 49 CYS B O 1
A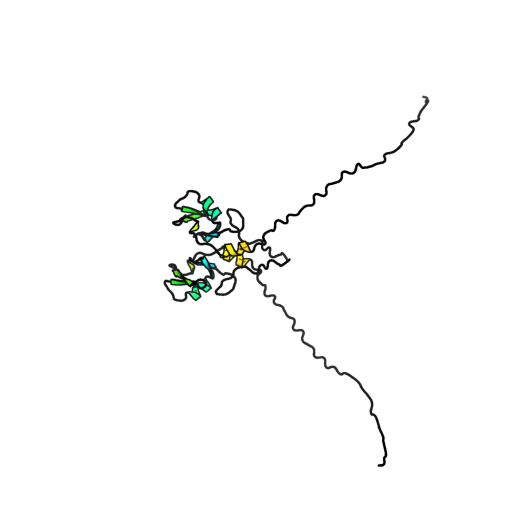TOM 1256 N N . PRO B 1 50 ? -5.594 13.844 -1.447 1 98.12 50 PRO B N 1
ATOM 1257 C CA . PRO B 1 50 ? -4.766 15.047 -1.602 1 98.12 50 PRO B CA 1
ATOM 1258 C C . PRO B 1 50 ? -3.92 15.016 -2.873 1 98.12 50 PRO B C 1
ATOM 1260 O O . PRO B 1 50 ? -3.5 16.062 -3.363 1 98.12 50 PRO B O 1
ATOM 1263 N N . LEU B 1 51 ? -3.75 13.859 -3.4 1 97.38 51 LEU B N 1
ATOM 1264 C CA . LEU B 1 51 ? -2.816 13.742 -4.516 1 97.38 51 LEU B CA 1
ATOM 1265 C C . LEU B 1 51 ? -3.562 13.633 -5.84 1 97.38 51 LEU B C 1
ATOM 1267 O O . LEU B 1 51 ? -3.244 14.336 -6.801 1 97.38 51 LEU B O 1
ATOM 1271 N N . CYS B 1 52 ? -4.602 12.812 -5.961 1 96.75 52 CYS B N 1
ATOM 1272 C CA . CYS B 1 52 ? -5.207 12.547 -7.262 1 96.75 52 CYS B CA 1
ATOM 1273 C C . CYS B 1 52 ? -6.609 13.141 -7.34 1 96.75 52 CYS B C 1
ATOM 1275 O O . CYS B 1 52 ? -7.207 13.188 -8.414 1 96.75 52 CYS B O 1
ATOM 1277 N N . GLY B 1 53 ? -7.227 13.391 -6.211 1 98 53 GLY B N 1
ATOM 1278 C CA . GLY B 1 53 ? -8.516 14.055 -6.199 1 98 53 GLY B CA 1
ATOM 1279 C C . GLY B 1 53 ? -9.688 13.094 -6.168 1 98 53 GLY B C 1
ATOM 1280 O O . GLY B 1 53 ? -10.844 13.508 -6.09 1 98 53 GLY B O 1
ATOM 1281 N N . GLN B 1 54 ? -9.484 11.867 -6.18 1 97.81 54 GLN B N 1
ATOM 1282 C CA . GLN B 1 54 ? -10.555 10.883 -6.145 1 97.81 54 GLN B CA 1
ATOM 1283 C C . GLN B 1 54 ? -11.266 10.883 -4.793 1 97.81 54 GLN B C 1
ATOM 1285 O O . GLN B 1 54 ? -10.625 11.039 -3.752 1 97.81 54 GLN B O 1
ATOM 1290 N N . ASP B 1 55 ? -12.547 10.656 -4.824 1 98.38 55 ASP B N 1
ATOM 1291 C CA . ASP B 1 55 ? -13.336 10.523 -3.6 1 98.38 55 ASP B CA 1
ATOM 1292 C C . ASP B 1 55 ? -12.977 9.25 -2.846 1 98.38 55 ASP B C 1
ATOM 1294 O O . ASP B 1 55 ? -12.883 8.172 -3.443 1 98.38 55 ASP B O 1
ATOM 1298 N N . VAL B 1 56 ? -12.812 9.461 -1.534 1 98.25 56 VAL B N 1
ATOM 1299 C CA . VAL B 1 56 ? -12.5 8.328 -0.671 1 98.25 56 VAL B CA 1
ATOM 1300 C C . VAL B 1 56 ? -13.484 8.281 0.494 1 98.25 56 VAL B C 1
ATOM 1302 O O . VAL B 1 56 ? -13.672 9.273 1.2 1 98.25 56 VAL B O 1
ATOM 1305 N N . THR B 1 57 ? -14.086 7.113 0.654 1 98.19 57 THR B N 1
ATOM 1306 C CA . THR B 1 57 ? -14.969 6.906 1.792 1 98.19 57 THR B CA 1
ATOM 1307 C C . THR B 1 57 ? -14.172 6.695 3.074 1 98.19 57 THR B C 1
ATOM 1309 O O . THR B 1 57 ? -13.219 5.91 3.096 1 98.19 57 THR B O 1
ATOM 1312 N N . ILE B 1 58 ? -14.492 7.402 4.09 1 98.25 58 ILE B N 1
ATOM 1313 C CA . ILE B 1 58 ? -13.844 7.238 5.391 1 98.25 58 ILE B CA 1
ATOM 1314 C C . ILE B 1 58 ? -14.391 5.996 6.082 1 98.25 58 ILE B C 1
ATOM 1316 O O . ILE B 1 58 ? -15.602 5.871 6.281 1 98.25 58 ILE B O 1
ATOM 1320 N N . PRO B 1 59 ? -13.586 5.121 6.496 1 96.5 59 PRO B N 1
ATOM 1321 C CA . PRO B 1 59 ? -14.086 3.92 7.168 1 96.5 59 PRO B CA 1
ATOM 1322 C C . PRO B 1 59 ? -14.727 4.227 8.523 1 96.5 59 PRO B C 1
ATOM 1324 O O . PRO B 1 59 ? -14.43 5.258 9.125 1 96.5 59 PRO B O 1
ATOM 1327 N N . VAL B 1 60 ? -15.539 3.176 8.852 1 95.88 60 VAL B N 1
ATOM 1328 C CA . VAL B 1 60 ? -16.062 3.24 10.211 1 95.88 60 VAL B CA 1
ATOM 1329 C C . VAL B 1 60 ? -14.898 3.166 11.211 1 95.88 60 VAL B C 1
ATOM 1331 O O . VAL B 1 60 ? -14.086 2.242 11.156 1 95.88 60 VAL B O 1
ATOM 1334 N N . GLY B 1 61 ? -14.672 4.176 12.078 1 95.81 61 GLY B N 1
ATOM 1335 C CA . GLY B 1 61 ? -13.578 4.238 13.023 1 95.81 61 GLY B CA 1
ATOM 1336 C C . GLY B 1 61 ? -12.539 5.289 12.672 1 95.81 61 GLY B C 1
ATOM 1337 O O . GLY B 1 61 ? -11.617 5.539 13.445 1 95.81 61 GLY B O 1
ATOM 1338 N N . GLY B 1 62 ? -12.648 5.781 11.406 1 97.12 62 GLY B N 1
ATOM 1339 C CA . GLY B 1 62 ? -11.781 6.895 11.039 1 97.12 62 GLY B CA 1
ATOM 1340 C C . GLY B 1 62 ? -10.602 6.477 10.188 1 97.12 62 GLY B C 1
ATOM 1341 O O . GLY B 1 62 ? -10.508 5.32 9.766 1 97.12 62 GLY B O 1
ATOM 1342 N N . ALA B 1 63 ? -9.688 7.359 9.938 1 97.56 63 ALA B N 1
ATOM 1343 C CA . ALA B 1 63 ? -8.547 7.172 9.0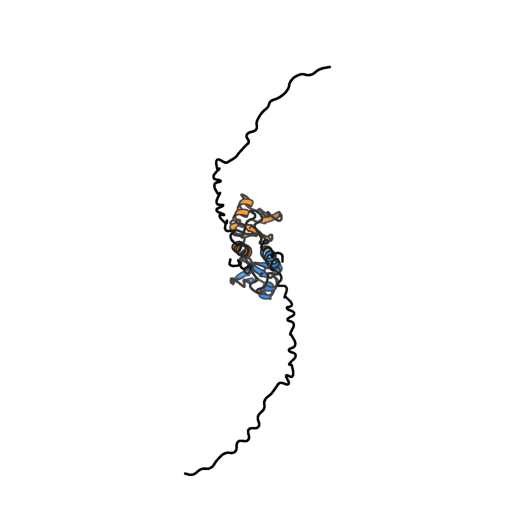39 1 97.56 63 ALA B CA 1
ATOM 1344 C C . ALA B 1 63 ? -7.625 6.07 9.539 1 97.56 63 ALA B C 1
ATOM 1346 O O . ALA B 1 63 ? -6.914 5.441 8.758 1 97.56 63 ALA B O 1
ATOM 1347 N N . LYS B 1 64 ? -7.574 5.918 10.859 1 97.31 64 LYS B N 1
ATOM 1348 C CA . LYS B 1 64 ? -6.699 4.898 11.438 1 97.31 64 LYS B CA 1
ATOM 1349 C C . LYS B 1 64 ? -7.07 3.506 10.938 1 97.31 64 LYS B C 1
ATOM 1351 O O . LYS B 1 64 ? -6.297 2.559 11.086 1 97.31 64 LYS B O 1
ATOM 1356 N N . MET B 1 65 ? -8.289 3.352 10.344 1 96.44 65 MET B N 1
ATOM 1357 C CA . MET B 1 65 ? -8.758 2.047 9.891 1 96.44 65 MET B CA 1
ATOM 1358 C C . MET B 1 65 ? -8.297 1.766 8.469 1 96.44 65 MET B C 1
ATOM 1360 O O . MET B 1 65 ? -8.43 0.644 7.973 1 96.44 65 MET B O 1
ATOM 1364 N N . PHE B 1 66 ? -7.75 2.682 7.77 1 96.31 66 PHE B N 1
ATOM 1365 C CA . PHE B 1 66 ? -7.098 2.357 6.504 1 96.31 66 PHE B CA 1
ATOM 1366 C C . PHE B 1 66 ? -5.945 1.383 6.727 1 96.31 66 PHE B C 1
ATOM 1368 O O . PHE B 1 66 ? -5.332 1.374 7.793 1 96.31 66 PHE B O 1
ATOM 1375 N N . THR B 1 67 ? -5.684 0.614 5.711 1 94.38 67 THR B N 1
ATOM 1376 C CA . THR B 1 67 ? -4.641 -0.395 5.852 1 94.38 67 THR B CA 1
ATOM 1377 C C . THR B 1 67 ? -3.262 0.258 5.918 1 94.38 67 THR B C 1
ATOM 1379 O O . THR B 1 67 ? -2.988 1.217 5.195 1 94.38 67 THR B O 1
ATOM 1382 N N . THR B 1 68 ? -2.475 -0.266 6.789 1 96.62 68 THR B N 1
ATOM 1383 C CA . THR B 1 68 ? -1.104 0.219 6.902 1 96.62 68 THR B CA 1
ATOM 1384 C C . THR B 1 68 ? -0.25 -0.301 5.746 1 96.62 68 THR B C 1
ATOM 1386 O O . THR B 1 68 ? -0.296 -1.489 5.422 1 96.62 68 THR B O 1
ATOM 1389 N N . ASN B 1 69 ? 0.523 0.55 5.121 1 96.69 69 ASN B N 1
ATOM 1390 C CA . ASN B 1 69 ? 1.466 0.179 4.07 1 96.69 69 ASN B CA 1
ATOM 1391 C C . ASN B 1 69 ? 2.848 -0.126 4.641 1 96.69 69 ASN B C 1
ATOM 1393 O O . ASN B 1 69 ? 3.684 0.771 4.77 1 96.69 69 ASN B O 1
ATOM 1397 N N . TYR B 1 70 ? 3.107 -1.277 4.848 1 93.69 70 TYR B N 1
ATOM 1398 C CA . TYR B 1 70 ? 4.316 -1.675 5.559 1 93.69 70 TYR B CA 1
ATOM 1399 C C . TYR B 1 70 ? 5.555 -1.453 4.699 1 93.69 70 TYR B C 1
ATOM 1401 O O . TYR B 1 70 ? 6.648 -1.235 5.219 1 93.69 70 TYR B O 1
ATOM 1409 N N . ILE B 1 71 ? 5.363 -1.522 3.414 1 94.19 71 ILE B N 1
ATOM 1410 C CA . ILE B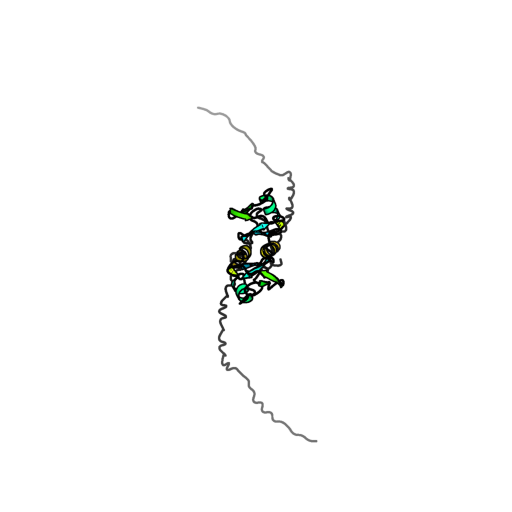 1 71 ? 6.477 -1.252 2.512 1 94.19 71 ILE B CA 1
ATOM 1411 C C . ILE B 1 71 ? 6.969 0.179 2.717 1 94.19 71 ILE B C 1
ATOM 1413 O O . ILE B 1 71 ? 8.172 0.417 2.834 1 94.19 71 ILE B O 1
ATOM 1417 N N . ALA B 1 72 ? 6.004 1.088 2.793 1 94.5 72 ALA B N 1
ATOM 1418 C CA . ALA B 1 72 ? 6.344 2.49 3.031 1 94.5 72 ALA B CA 1
ATOM 1419 C C . ALA B 1 72 ? 7.027 2.666 4.383 1 94.5 72 ALA B C 1
ATOM 1421 O O . ALA B 1 72 ? 7.98 3.441 4.508 1 94.5 72 ALA B O 1
ATOM 1422 N N . GLN B 1 73 ? 6.547 1.992 5.359 1 93 73 GLN B N 1
ATOM 1423 C CA . GLN B 1 73 ? 7.129 2.07 6.695 1 93 73 GLN B CA 1
ATOM 1424 C C . GLN B 1 73 ? 8.586 1.613 6.688 1 93 73 GLN B C 1
ATOM 1426 O O . GLN B 1 73 ? 9.453 2.268 7.273 1 93 73 GLN B O 1
ATOM 1431 N N . THR B 1 74 ? 8.852 0.539 5.988 1 89.44 74 THR B N 1
ATOM 1432 C CA . THR B 1 74 ? 10.172 -0.083 5.969 1 89.44 74 THR B CA 1
ATOM 1433 C C . THR B 1 74 ? 11.188 0.82 5.273 1 89.44 74 THR B C 1
ATOM 1435 O O . THR B 1 74 ? 12.312 0.98 5.75 1 89.44 74 THR B O 1
ATOM 1438 N N . VAL B 1 75 ? 10.82 1.47 4.207 1 86 75 VAL B N 1
ATOM 1439 C CA . VAL B 1 75 ? 11.758 2.281 3.443 1 86 75 VAL B CA 1
ATOM 1440 C C . VAL B 1 75 ? 12.086 3.559 4.215 1 86 75 VAL B C 1
ATOM 1442 O O . VAL B 1 75 ? 13.164 4.129 4.055 1 86 75 VAL B O 1
ATOM 1445 N N . SER B 1 76 ? 11.18 4.047 4.965 1 86.06 76 SER B N 1
ATOM 1446 C CA . SER B 1 76 ? 11.352 5.258 5.762 1 86.06 76 SER B CA 1
ATOM 1447 C C . SER B 1 76 ? 12.344 5.031 6.898 1 86.06 76 SER B C 1
ATOM 1449 O O . SER B 1 76 ? 13.078 5.945 7.285 1 86.06 76 SER B O 1
ATOM 1451 N N . THR B 1 77 ? 12.43 3.9 7.457 1 76.75 77 THR B N 1
ATOM 1452 C CA . THR B 1 77 ? 13.297 3.619 8.594 1 76.75 77 THR B CA 1
ATOM 1453 C C . THR B 1 77 ? 14.734 3.391 8.125 1 76.75 77 THR B C 1
ATOM 1455 O O . THR B 1 77 ? 15.656 3.33 8.945 1 76.75 77 THR B O 1
ATOM 1458 N N . GLN B 1 78 ? 14.969 3.312 6.879 1 69.62 78 GLN B N 1
ATOM 1459 C CA . GLN B 1 78 ? 16.312 3.039 6.371 1 69.62 78 GLN B CA 1
ATOM 1460 C C . GLN B 1 78 ? 17.047 4.332 6.039 1 69.62 78 GLN B C 1
ATOM 1462 O O . GLN B 1 78 ? 18.25 4.316 5.785 1 69.62 78 GLN B O 1
ATOM 1467 N N . ARG B 1 79 ? 16.328 5.367 6.031 1 64.5 79 ARG B N 1
ATOM 1468 C CA . ARG B 1 79 ? 17.016 6.613 5.727 1 64.5 79 ARG B CA 1
ATOM 1469 C C . ARG B 1 79 ? 17.984 6.992 6.844 1 64.5 79 ARG B C 1
ATOM 1471 O O . ARG B 1 79 ? 17.641 6.875 8.023 1 64.5 79 ARG B O 1
ATOM 1478 N N . PRO B 1 80 ? 19.281 6.992 6.473 1 59.12 80 PRO B N 1
ATOM 1479 C CA . PRO B 1 80 ? 20.219 7.422 7.52 1 59.12 80 PRO B CA 1
ATOM 1480 C C . PRO B 1 80 ? 19.75 8.672 8.258 1 59.12 80 PRO B C 1
ATOM 1482 O O . PRO B 1 80 ? 19.094 9.539 7.656 1 59.12 80 PRO B O 1
ATOM 1485 N N . SER B 1 81 ? 19.234 8.398 9.422 1 52.78 81 SER B N 1
ATOM 1486 C CA . SER B 1 81 ? 18.875 9.539 10.258 1 52.78 81 SER B CA 1
ATOM 1487 C C . SER B 1 81 ? 19.844 10.695 10.07 1 52.78 81 SER B C 1
ATOM 1489 O O . SER B 1 81 ? 21.062 10.5 10.133 1 52.78 81 SER B O 1
ATOM 1491 N N . SER B 1 82 ? 19.547 11.539 9.125 1 49.06 82 SER B N 1
ATOM 1492 C CA . SER B 1 82 ? 20.438 12.695 9.141 1 49.06 82 SER B CA 1
ATOM 1493 C C . SER B 1 82 ? 20.828 13.086 10.562 1 49.06 82 SER B C 1
ATOM 1495 O O . SER B 1 82 ? 19.969 13.461 11.367 1 49.06 82 SER B O 1
ATOM 1497 N N . THR B 1 83 ? 21.578 12.25 11.188 1 43 83 THR B N 1
ATOM 1498 C CA . THR B 1 83 ? 22.203 12.82 12.375 1 43 83 THR B CA 1
ATOM 1499 C C . THR B 1 83 ? 22.531 14.297 12.156 1 43 83 THR B C 1
ATOM 1501 O O . THR B 1 83 ? 23.188 14.656 11.188 1 43 83 THR B O 1
ATOM 1504 N N . THR B 1 84 ? 21.625 15.141 12.508 1 44.31 84 THR B N 1
ATOM 1505 C CA . THR B 1 84 ? 22 16.547 12.688 1 44.31 84 THR B CA 1
ATOM 1506 C C . THR B 1 84 ? 23.438 16.656 13.195 1 44.31 84 THR B C 1
ATOM 1508 O O . THR B 1 84 ? 23.734 16.203 14.305 1 44.31 84 THR B O 1
ATOM 1511 N N . SER B 1 85 ? 24.359 16.391 12.344 1 45.75 85 SER B N 1
ATOM 1512 C CA . SER B 1 85 ? 25.703 16.797 12.719 1 45.75 85 SER B CA 1
ATOM 1513 C C . SER B 1 85 ? 25.672 18.125 13.492 1 45.75 85 SER B C 1
ATOM 1515 O O . SER B 1 85 ? 25.203 19.141 12.977 1 45.75 85 SER B O 1
ATOM 1517 N N . THR B 1 86 ? 25.375 18.078 14.789 1 40.94 86 THR B N 1
ATOM 1518 C CA . THR B 1 86 ? 25.703 19.234 15.625 1 40.94 86 THR B CA 1
ATOM 1519 C C . THR B 1 86 ? 27.062 19.797 15.266 1 40.94 86 THR B C 1
ATOM 1521 O O . THR B 1 86 ? 28.094 19.156 15.5 1 40.94 86 THR B O 1
ATOM 1524 N N . ASP B 1 87 ? 27.234 20.125 14.039 1 39.44 87 ASP B N 1
ATOM 1525 C CA . ASP B 1 87 ? 28.438 20.891 13.742 1 39.44 87 ASP B CA 1
ATOM 1526 C C . ASP B 1 87 ? 28.672 21.969 14.789 1 39.44 87 ASP B C 1
ATOM 1528 O O . ASP B 1 87 ? 27.844 22.875 14.953 1 39.44 87 ASP B O 1
ATOM 1532 N N . THR B 1 88 ? 29.188 21.594 15.961 1 43.06 88 THR B N 1
ATOM 1533 C CA . THR B 1 88 ? 29.812 22.547 16.891 1 43.06 88 THR B CA 1
ATOM 1534 C C . THR B 1 88 ? 30.688 23.531 16.125 1 43.06 88 THR B C 1
ATOM 1536 O O . THR B 1 88 ? 31.75 23.172 15.633 1 43.06 88 THR B O 1
ATOM 1539 N N . THR B 1 89 ? 30.125 24.141 15.117 1 41.44 89 THR B N 1
ATOM 1540 C CA . THR B 1 89 ? 30.906 25.266 14.578 1 41.44 89 THR B CA 1
ATOM 1541 C C . THR B 1 89 ? 31.516 26.094 15.711 1 41.44 89 THR B C 1
ATOM 1543 O O . THR B 1 89 ? 30.781 26.625 16.547 1 41.44 89 THR B O 1
ATOM 1546 N N . SER B 1 90 ? 32.625 25.656 16.219 1 39.88 90 SER B N 1
ATOM 1547 C CA . SER B 1 90 ? 33.562 26.453 17.016 1 39.88 90 SER B CA 1
ATOM 1548 C C . SER B 1 90 ? 33.625 27.891 16.484 1 39.88 90 SER B C 1
ATOM 1550 O O . SER B 1 90 ? 34.156 28.125 15.398 1 39.88 90 SER B O 1
ATOM 1552 N N . VAL B 1 91 ? 32.656 28.75 16.766 1 39.66 91 VAL B N 1
ATOM 1553 C CA . VAL B 1 91 ? 32.812 30.188 16.641 1 39.66 91 VAL B CA 1
ATOM 1554 C C . VAL B 1 91 ? 34.188 30.594 17.172 1 39.66 91 VAL B C 1
ATOM 1556 O O . VAL B 1 91 ? 34.469 30.391 18.359 1 39.66 91 VAL B O 1
ATOM 1559 N N . ILE B 1 92 ? 35.281 30.422 16.516 1 38.53 92 ILE B N 1
ATOM 1560 C CA . ILE B 1 92 ? 36.594 31.016 16.828 1 38.53 92 ILE B CA 1
ATOM 1561 C C . ILE B 1 92 ? 36.406 32.5 17.156 1 38.53 92 ILE B C 1
ATOM 1563 O O . ILE B 1 92 ? 35.844 33.25 16.359 1 38.53 92 ILE B O 1
ATOM 1567 N N . GLY B 1 93 ? 36.125 32.906 18.406 1 33.78 93 GLY B N 1
ATOM 1568 C CA . GLY B 1 93 ? 36.25 34.219 18.969 1 33.78 93 GLY B CA 1
ATOM 1569 C C . GLY B 1 93 ? 37.406 35.031 18.422 1 33.78 93 GLY B C 1
ATOM 1570 O O . GLY B 1 93 ? 38.562 34.625 18.562 1 33.78 93 GLY B O 1
ATOM 1571 N N . GLU B 1 94 ? 37.188 35.75 17.344 1 35.25 94 GLU B N 1
ATOM 1572 C CA . GLU B 1 94 ? 38.125 36.719 16.781 1 35.25 94 GLU B CA 1
ATOM 1573 C C . GLU B 1 94 ? 38.656 37.656 17.859 1 35.25 94 GLU B C 1
ATOM 1575 O O . GLU B 1 94 ? 37.875 38.375 18.516 1 35.25 94 GLU B O 1
ATOM 1580 N N . THR B 1 95 ? 39.688 37.344 18.672 1 34.38 95 THR B N 1
ATOM 1581 C CA . THR B 1 95 ? 40.531 38.25 19.469 1 34.38 95 THR B CA 1
ATOM 1582 C C . THR B 1 95 ? 40.938 39.469 18.641 1 34.38 95 THR B C 1
ATOM 1584 O O . THR B 1 95 ? 41.562 39.344 17.609 1 34.38 95 THR B O 1
ATOM 1587 N N . THR B 1 96 ? 40.062 40.594 18.625 1 30.17 96 THR B N 1
ATOM 1588 C CA . THR B 1 96 ? 40.312 41.906 18.016 1 30.17 96 THR B CA 1
ATOM 1589 C C . THR B 1 96 ? 41.656 42.438 18.438 1 30.17 96 THR B C 1
ATOM 1591 O O . THR B 1 96 ? 41.906 42.719 19.609 1 30.17 96 THR B O 1
ATOM 1594 N N . SER B 1 97 ? 42.75 42.031 18.016 1 26.64 97 SER B N 1
ATOM 1595 C CA . SER B 1 97 ? 44.094 42.531 18.297 1 26.64 97 SER B CA 1
ATOM 1596 C C . SER B 1 97 ? 44.188 44.031 18.031 1 26.64 97 SER B C 1
ATOM 1598 O O . SER B 1 97 ? 43.688 44.531 17.016 1 26.64 97 SER B O 1
ATOM 1600 N N . PRO B 1 98 ? 44.406 44.969 19.062 1 31.14 98 PRO B N 1
ATOM 1601 C CA . PRO B 1 98 ? 44.75 46.406 19 1 31.14 98 PRO B CA 1
ATOM 1602 C C . PRO B 1 98 ? 45.75 46.719 17.922 1 31.14 98 PRO B C 1
ATOM 1604 O O . PRO B 1 98 ? 46.969 46.531 18.125 1 31.14 98 PRO B O 1
ATOM 1607 N N . ASP B 1 99 ? 45.5 46.5 16.719 1 20.7 99 ASP B N 1
ATOM 1608 C CA . ASP B 1 99 ? 46.625 46.469 15.789 1 20.7 99 ASP B CA 1
ATOM 1609 C C . ASP B 1 99 ? 47.406 47.781 15.82 1 20.7 99 ASP B C 1
ATOM 1611 O O . ASP B 1 99 ? 46.906 48.812 16.297 1 20.7 99 ASP B O 1
ATOM 1615 N N . LYS B 1 100 ? 48 48.25 14.641 1 21.67 100 LYS B N 1
ATOM 1616 C CA . LYS B 1 100 ? 49.312 48.344 14.055 1 21.67 100 LYS B CA 1
ATOM 1617 C C . LYS B 1 100 ? 49.812 49.781 14.023 1 21.67 100 LYS B C 1
ATOM 1619 O O . LYS B 1 100 ? 49.156 50.688 14.562 1 21.67 100 LYS B O 1
ATOM 1624 N N . THR B 1 101 ? 50 50.469 12.82 1 22.91 101 THR B N 1
ATOM 1625 C CA . THR B 1 101 ? 51.25 50.688 12.133 1 22.91 101 THR B CA 1
ATOM 1626 C C . THR B 1 101 ? 51.719 52.125 12.289 1 22.91 101 THR B C 1
ATOM 1628 O O . THR B 1 101 ? 50.906 53 12.609 1 22.91 101 THR B O 1
ATOM 1631 N N . GLU B 1 102 ? 52.531 52.531 11.32 1 22.48 102 GLU B N 1
ATOM 1632 C CA . GLU B 1 102 ? 53.844 53.125 11.102 1 22.48 102 GLU B CA 1
ATOM 1633 C C . GLU B 1 102 ? 53.719 54.625 10.82 1 22.48 102 GLU B C 1
ATOM 1635 O O . GLU B 1 102 ? 54.688 55.375 10.875 1 22.48 102 GLU B O 1
ATOM 1640 N N . VAL B 1 103 ? 52.531 55.188 10.469 1 22.27 103 VAL B N 1
ATOM 1641 C CA . VAL B 1 103 ? 52.969 56 9.336 1 22.27 103 VAL B CA 1
ATOM 1642 C C . VAL B 1 103 ? 53.844 57.156 9.828 1 22.27 103 VAL B C 1
ATOM 1644 O O . VAL B 1 103 ? 53.75 57.562 10.977 1 22.27 103 VAL B O 1
ATOM 1647 N N . VAL B 1 104 ? 54.531 57.844 8.766 1 21.48 104 VAL B N 1
ATOM 1648 C CA . VAL B 1 104 ? 55.75 58.469 8.305 1 21.48 104 VAL B CA 1
ATOM 1649 C C . VAL B 1 104 ? 55.781 59.938 8.719 1 21.48 104 VAL B C 1
ATOM 1651 O O . VAL B 1 104 ? 54.719 60.531 8.922 1 21.48 104 VAL B O 1
ATOM 1654 N N . GLY B 1 105 ? 56.938 60.469 8.797 1 18.59 105 GLY B N 1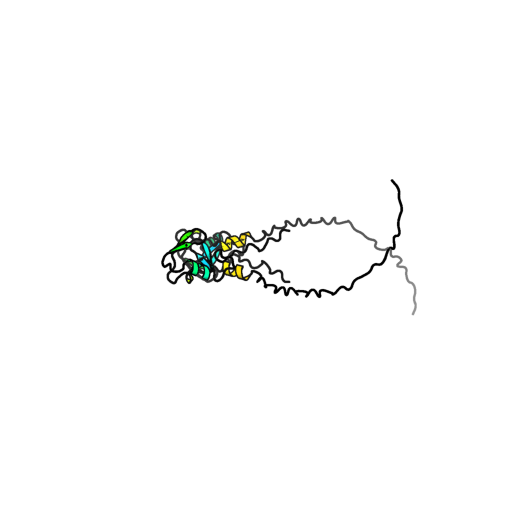
ATOM 1655 C CA . GLY B 1 105 ? 57.781 61.562 9.273 1 18.59 105 GLY B CA 1
ATOM 1656 C C . GLY B 1 105 ? 57.469 62.906 8.594 1 18.59 105 GLY B C 1
ATOM 1657 O O . GLY B 1 105 ? 58 63.938 9.008 1 18.59 105 GLY B O 1
ATOM 1658 N N . GLU B 1 106 ? 56.844 62.906 7.281 1 22.7 106 GLU B N 1
ATOM 1659 C CA . GLU B 1 106 ? 57.75 63.781 6.531 1 22.7 106 GLU B CA 1
ATOM 1660 C C . GLU B 1 106 ? 57.656 65.25 7.031 1 22.7 106 GLU B C 1
ATOM 1662 O O . GLU B 1 106 ? 56.594 65.688 7.449 1 22.7 106 GLU B O 1
ATOM 1667 N N . ALA B 1 107 ? 58.656 66.188 6.473 1 23.36 107 ALA B N 1
ATOM 1668 C CA . ALA B 1 107 ? 59.625 67.25 6.625 1 23.36 107 ALA B CA 1
ATOM 1669 C C . ALA B 1 107 ? 58.969 68.625 6.43 1 23.36 107 ALA B C 1
ATOM 1671 O O . ALA B 1 107 ? 57.812 68.688 5.996 1 23.36 107 ALA B O 1
ATOM 1672 N N . THR B 1 108 ? 59.656 69.5 5.551 1 21.25 108 THR B N 1
ATOM 1673 C CA . THR B 1 108 ? 60.375 70.75 5.523 1 21.25 108 THR B CA 1
ATOM 1674 C C . THR B 1 108 ? 59.562 71.812 4.758 1 21.25 108 THR B C 1
ATOM 1676 O O . THR B 1 108 ? 60.062 72.875 4.512 1 21.25 108 THR B O 1
ATOM 1679 N N . SER B 1 109 ? 58.25 71.938 4.816 1 18.83 109 SER B N 1
ATOM 1680 C CA . SER B 1 109 ? 57.938 72.938 3.789 1 18.83 109 SER B CA 1
ATOM 1681 C C . SER B 1 109 ? 58.656 74.25 4.051 1 18.83 109 SER B C 1
ATOM 1683 O O . SER B 1 109 ? 58.438 74.875 5.082 1 18.83 109 SER B O 1
ATOM 1685 N N . HIS B 1 110 ? 59.781 74.5 3.389 1 19.31 110 HIS B N 1
ATOM 1686 C CA . HIS B 1 110 ? 60.781 75.562 3.252 1 19.31 110 HIS B CA 1
ATOM 1687 C C . HIS B 1 110 ? 60.156 76.875 2.658 1 19.31 110 HIS B C 1
ATOM 1689 O O . HIS B 1 110 ? 60.375 77.938 3.152 1 19.31 110 HIS B O 1
ATOM 1695 N N . ASP B 1 111 ? 59.812 76.938 1.239 1 19.28 111 ASP B N 1
ATOM 1696 C CA . ASP B 1 111 ? 60.562 77.75 0.322 1 19.28 111 ASP B CA 1
ATOM 1697 C C . ASP B 1 111 ? 60.125 79.25 0.413 1 19.28 111 ASP B C 1
ATOM 1699 O O . ASP B 1 111 ? 59.062 79.5 0.968 1 19.28 111 ASP B O 1
ATOM 1703 N N . THR B 1 112 ? 59.906 80 -0.959 1 21.48 112 THR B N 1
ATOM 1704 C CA . THR B 1 112 ? 60.625 80.875 -1.844 1 21.48 112 THR B CA 1
ATOM 1705 C C . THR B 1 112 ? 60.094 82.312 -1.724 1 21.48 112 THR B C 1
ATOM 1707 O O . THR B 1 112 ? 58.906 82.562 -1.478 1 21.48 112 THR B O 1
ATOM 1710 N N . HIS B 1 113 ? 60.969 83.375 -2.293 1 22.36 113 HIS B N 1
ATOM 1711 C CA . HIS B 1 113 ? 61.688 84.625 -2.539 1 22.36 113 HIS B CA 1
ATOM 1712 C C . HIS B 1 113 ? 60.812 85.625 -3.283 1 22.36 113 HIS B C 1
ATOM 1714 O O . HIS B 1 113 ? 60.406 86.688 -2.727 1 22.36 113 HIS B O 1
ATOM 1720 N N . ASN B 1 114 ? 61.375 86.188 -4.527 1 19.66 114 ASN B N 1
ATOM 1721 C CA . ASN B 1 114 ? 61.938 87.375 -5.207 1 19.66 114 ASN B CA 1
ATOM 1722 C C . ASN B 1 114 ? 60.969 87.938 -6.227 1 19.66 114 ASN B C 1
ATOM 1724 O O . ASN B 1 114 ? 60.906 89.188 -6.422 1 19.66 114 ASN B O 1
ATOM 1728 N N . ASN B 1 115 ? 60.719 87.25 -7.355 1 20.89 115 ASN B N 1
ATOM 1729 C CA . ASN B 1 115 ? 61.156 87.75 -8.641 1 20.89 115 ASN B CA 1
ATOM 1730 C C . ASN B 1 115 ? 60.312 89 -9.078 1 20.89 115 ASN B C 1
ATOM 1732 O O . ASN B 1 115 ? 59.156 89.125 -8.711 1 20.89 115 ASN B O 1
ATOM 1736 N N . LEU B 1 116 ? 60.656 89.5 -10.422 1 22.41 116 LEU B N 1
ATOM 1737 C CA . LEU B 1 116 ? 61.094 90.375 -11.484 1 22.41 116 LEU B CA 1
ATOM 1738 C C . LEU B 1 116 ? 59.875 90.938 -12.227 1 22.41 116 LEU B C 1
ATOM 1740 O O . LEU B 1 116 ? 59.781 92.188 -12.398 1 22.41 116 LEU B O 1
ATOM 1744 N N . VAL B 1 117 ? 59.594 90.562 -13.625 1 25.78 117 VAL B N 1
ATOM 1745 C CA . VAL B 1 117 ? 59.406 91.5 -14.742 1 25.78 117 VAL B CA 1
ATOM 1746 C C . VAL B 1 117 ? 58.031 92.125 -14.641 1 25.78 117 VAL B C 1
ATOM 1748 O O . VAL B 1 117 ? 57.094 91.562 -14.172 1 25.78 117 VAL B O 1
#

Solvent-accessible surface area (backbone atoms only — not comparable to full-atom values): 15518 Å² total; per-residue (Å²): 129,81,71,79,67,80,78,66,63,78,52,16,80,85,79,68,40,64,38,50,70,22,25,39,43,94,87,36,54,62,32,21,44,68,56,50,46,61,71,51,57,86,59,76,54,6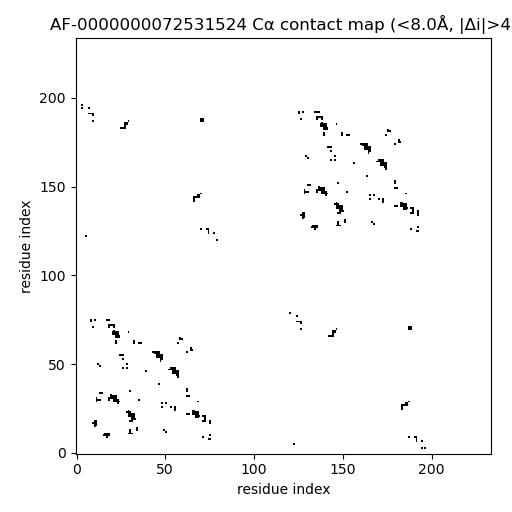0,47,58,41,93,82,83,55,51,80,40,75,51,48,89,86,34,71,83,62,40,45,51,35,52,66,52,40,54,57,36,72,62,48,74,68,75,65,73,69,74,70,76,71,74,77,75,78,78,77,81,71,81,78,74,76,86,82,88,83,83,76,83,75,90,79,84,90,82,91,83,131,128,79,69,78,67,80,77,69,64,79,52,16,80,84,81,69,39,64,39,51,69,22,27,41,43,92,88,37,54,59,33,22,43,68,56,50,46,61,71,51,59,87,58,76,53,58,47,59,40,91,83,82,55,50,80,39,76,50,48,88,87,34,70,83,63,41,44,50,33,53,67,53,41,53,57,38,70,63,50,73,68,75,65,74,70,75,69,74,71,74,75,74,77,77,77,80,69,85,73,85,85,76,85,83,81,86,83,66,96,74,89,95,92,80,93,84,135

Organism: Lottia gigantea (NCBI:txid225164)

Sequence (234 aa):
MAAASLTNIPECSICCEDFKTPKFLPCGHTFCLDCIERYIGDKIETFHCPLCGQDVTIPVGGAKMFTTNYIAQTVSTQRPSSTTSTDTTSVIGETTSPDKTEVVGEATSHDTHNNLVMAAASLTNIPECSICCEDFKTPKFLPCGHTFCLDCIERYIGDKIETFHCPLCGQDVTIPVGGAKMFTTNYIAQTVSTQRPSSTTSTDTTSVIGETTSPDKTEVVGEATSHDTHNNLV

Nearest PDB structures (foldseek):
  8a38-assembly2_B  TM=9.434E-01  e=6.423E-07  Homo sapiens
  7zj3-assembly2_A  TM=9.470E-01  e=9.032E-07  Homo sapiens
  8a38-assembly3_C  TM=9.325E-01  e=2.047E-06  Homo sapiens
  5fer-assembly1_A  TM=8.453E-01  e=5.870E-04  Homo sapiens
  6yxe-assembly2_B-2  TM=8.458E-01  e=1.330E-03  Homo sapiens